Protein AF-A0A9P6ZSW6-F1 (afdb_monomer_lite)

Secondary structure (DSSP, 8-state):
-HHHHHHHHHHHSS--HHHHHHHHHH-GGGTT-HHHHHHHHTHHHHHHHHHHSHHHHHHHHHHHHHHHHHHHHHHHHHHTSGGG-----TTT--HHHHHT--HHHHHHHHHHH-HHHHHHHHHHHHHHHHHHTT-TTHHHHHHHHHHHHHHHHHHHHHHHHHHHHHHHHHHHHHHHHHHHHHHHHT--

Organism: NCBI:txid48579

pLDDT: mean 73.86, std 14.97, range [43.06, 94.12]

Structure (mmCIF, N/CA/C/O backbone):
data_AF-A0A9P6ZSW6-F1
#
_entry.id   AF-A0A9P6ZSW6-F1
#
loop_
_atom_site.group_PDB
_atom_site.id
_atom_site.type_symbol
_atom_site.label_atom_id
_atom_site.label_alt_id
_atom_site.label_comp_id
_atom_site.label_asym_id
_atom_site.label_entity_id
_atom_site.label_seq_id
_atom_site.pdbx_PDB_ins_code
_atom_site.Cartn_x
_atom_site.Cartn_y
_atom_site.Cartn_z
_atom_site.occupancy
_atom_site.B_iso_or_equiv
_atom_site.auth_seq_id
_atom_site.auth_comp_id
_atom_site.auth_asym_id
_atom_site.auth_atom_id
_atom_site.pdbx_PDB_model_num
ATOM 1 N N . MET A 1 1 ? 2.608 -17.897 -33.624 1.00 48.06 1 MET A N 1
ATOM 2 C CA . MET A 1 1 ? 3.795 -17.328 -34.305 1.00 48.06 1 MET A CA 1
ATOM 3 C C . MET A 1 1 ? 3.654 -15.828 -34.574 1.00 48.06 1 MET A C 1
ATOM 5 O O . MET A 1 1 ? 4.662 -15.197 -34.860 1.00 48.06 1 MET A O 1
ATOM 9 N N . ASP A 1 2 ? 2.461 -15.238 -34.448 1.00 55.31 2 ASP A N 1
ATOM 10 C CA . ASP A 1 2 ? 2.225 -13.835 -34.830 1.00 55.31 2 ASP A CA 1
ATOM 11 C C . ASP A 1 2 ? 2.687 -12.794 -33.793 1.00 55.31 2 ASP A C 1
ATOM 13 O O . ASP A 1 2 ? 3.016 -11.669 -34.151 1.00 55.31 2 ASP A O 1
ATOM 17 N N . THR A 1 3 ? 2.838 -13.171 -32.521 1.00 54.50 3 THR A N 1
ATOM 18 C CA . THR A 1 3 ? 3.282 -12.263 -31.443 1.00 54.50 3 THR A CA 1
ATOM 19 C C . THR A 1 3 ? 4.741 -11.813 -31.578 1.00 54.50 3 THR A C 1
ATOM 21 O O . THR A 1 3 ? 5.052 -10.646 -31.351 1.00 54.50 3 THR A O 1
ATOM 24 N N . TYR A 1 4 ? 5.636 -12.701 -32.025 1.00 58.25 4 TYR A N 1
ATOM 25 C CA . TYR A 1 4 ? 7.045 -12.365 -32.264 1.00 58.25 4 TYR A CA 1
ATOM 26 C C . TYR A 1 4 ? 7.236 -11.440 -33.472 1.00 58.25 4 TYR A C 1
ATOM 28 O O . TYR A 1 4 ? 8.155 -10.624 -33.466 1.00 58.25 4 TYR A O 1
ATOM 36 N N . ARG A 1 5 ? 6.356 -11.519 -34.484 1.00 59.31 5 ARG A N 1
ATOM 37 C CA . ARG A 1 5 ? 6.365 -10.589 -35.625 1.00 59.31 5 ARG A CA 1
ATOM 38 C C . ARG A 1 5 ? 5.998 -9.173 -35.196 1.00 59.31 5 ARG A C 1
ATOM 40 O O . ARG A 1 5 ? 6.668 -8.243 -35.615 1.00 59.31 5 ARG A O 1
ATOM 47 N N . HIS A 1 6 ? 5.022 -9.017 -34.302 1.00 61.62 6 HIS A N 1
ATOM 48 C CA . HIS A 1 6 ? 4.659 -7.705 -33.762 1.00 61.62 6 HIS A CA 1
ATOM 49 C C . HIS A 1 6 ? 5.758 -7.086 -32.891 1.00 61.62 6 HIS A C 1
ATOM 51 O O . HIS A 1 6 ? 5.965 -5.879 -32.953 1.00 61.62 6 HIS A O 1
ATOM 57 N N . LEU A 1 7 ? 6.499 -7.892 -32.122 1.00 61.59 7 LEU A N 1
ATOM 58 C CA . LEU A 1 7 ? 7.661 -7.395 -31.378 1.00 61.59 7 LEU A CA 1
ATOM 59 C C . LEU A 1 7 ? 8.812 -6.986 -32.302 1.00 61.59 7 LEU A C 1
ATOM 61 O O . LEU A 1 7 ? 9.441 -5.966 -32.046 1.00 61.59 7 LEU A O 1
ATOM 65 N N . LEU A 1 8 ? 9.062 -7.739 -33.378 1.00 59.88 8 LEU A N 1
ATOM 66 C CA . LEU A 1 8 ? 10.061 -7.395 -34.397 1.00 59.88 8 LEU A CA 1
ATOM 67 C C . LEU A 1 8 ? 9.677 -6.135 -35.189 1.00 59.88 8 LEU A C 1
ATOM 69 O O . LEU A 1 8 ? 10.523 -5.262 -35.341 1.00 59.88 8 LEU A O 1
ATOM 73 N N . ASP A 1 9 ? 8.417 -5.983 -35.607 1.00 63.19 9 ASP A N 1
ATOM 74 C CA . ASP A 1 9 ? 7.924 -4.754 -36.255 1.00 63.19 9 ASP A CA 1
ATOM 75 C C . ASP A 1 9 ? 7.998 -3.543 -35.312 1.00 63.19 9 ASP A C 1
ATOM 77 O O . ASP A 1 9 ? 8.369 -2.447 -35.730 1.00 63.19 9 ASP A O 1
ATOM 81 N N . MET A 1 10 ? 7.708 -3.736 -34.020 1.00 62.59 10 MET A N 1
ATOM 82 C CA . MET A 1 10 ? 7.807 -2.680 -33.007 1.00 62.59 10 MET A CA 1
ATOM 83 C C . MET A 1 10 ? 9.264 -2.292 -32.708 1.00 62.59 10 MET A C 1
ATOM 85 O O . MET A 1 10 ? 9.539 -1.130 -32.429 1.00 62.59 10 MET A O 1
ATOM 89 N N . PHE A 1 11 ? 10.206 -3.235 -32.789 1.00 61.75 11 PHE A N 1
ATOM 90 C CA . PHE A 1 11 ? 11.639 -2.969 -32.610 1.00 61.75 11 PHE A CA 1
ATOM 91 C C . PHE A 1 11 ? 12.311 -2.419 -33.882 1.00 61.75 11 PHE A C 1
ATOM 93 O O . PHE A 1 11 ? 13.360 -1.787 -33.793 1.00 61.75 11 PHE A O 1
ATOM 100 N N . CYS A 1 12 ? 11.722 -2.653 -35.061 1.00 62.09 12 CYS A N 1
ATOM 101 C CA . CYS A 1 12 ? 12.185 -2.111 -36.343 1.00 62.09 12 CYS A CA 1
ATOM 102 C C . CYS A 1 12 ? 11.701 -0.679 -36.626 1.00 62.09 12 CYS A C 1
ATOM 104 O O . CYS A 1 12 ? 12.243 -0.036 -37.524 1.00 62.09 12 CYS A O 1
ATOM 106 N N . GLY A 1 13 ? 10.707 -0.171 -35.892 1.00 61.53 13 GLY A N 1
ATOM 107 C CA . GLY A 1 13 ? 10.347 1.249 -35.915 1.00 61.53 13 GLY A CA 1
ATOM 108 C C . GLY A 1 13 ? 11.299 2.104 -35.069 1.00 61.53 13 GLY A C 1
ATOM 109 O O . GLY A 1 13 ? 11.945 1.592 -34.159 1.00 61.53 13 GLY A O 1
ATOM 110 N N . ASP A 1 14 ? 11.333 3.421 -35.313 1.00 71.75 14 ASP A N 1
ATOM 111 C CA . ASP A 1 14 ? 12.043 4.442 -34.505 1.00 71.75 14 ASP A CA 1
ATOM 112 C C . ASP A 1 14 ? 11.434 4.618 -33.0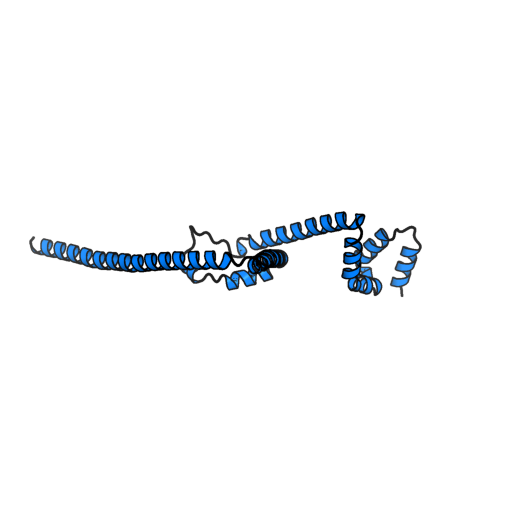89 1.00 71.75 14 ASP A C 1
ATOM 114 O O . ASP A 1 14 ? 11.217 5.725 -32.590 1.00 71.75 14 ASP A O 1
ATOM 118 N N . ILE A 1 15 ? 11.081 3.521 -32.426 1.00 78.62 15 ILE A N 1
ATOM 119 C CA . ILE A 1 15 ? 10.414 3.514 -31.132 1.00 78.62 15 ILE A CA 1
ATOM 120 C C . ILE A 1 15 ? 11.482 3.562 -30.042 1.00 78.62 15 ILE A C 1
ATOM 122 O O . ILE A 1 15 ? 12.385 2.730 -29.969 1.00 78.62 15 ILE A O 1
ATOM 126 N N . SER A 1 16 ? 11.378 4.555 -29.161 1.00 83.75 16 SER A N 1
ATOM 127 C CA . SER A 1 16 ? 12.259 4.643 -28.001 1.00 83.75 16 SER A CA 1
ATOM 128 C C . SER A 1 16 ? 11.995 3.493 -27.025 1.00 83.75 16 SER A C 1
ATOM 130 O O . SER A 1 16 ? 10.871 3.009 -26.885 1.00 83.75 16 SER A O 1
ATOM 132 N N . LEU A 1 17 ? 13.023 3.094 -26.271 1.00 80.75 17 LEU A N 1
ATOM 133 C CA . LEU A 1 17 ? 12.909 2.040 -25.256 1.00 80.75 17 LEU A CA 1
ATOM 134 C C . LEU A 1 17 ? 11.771 2.304 -24.251 1.00 80.75 17 LEU A C 1
ATOM 136 O O . LEU A 1 17 ? 11.086 1.375 -23.835 1.00 80.75 17 LEU A O 1
ATOM 140 N N . SER A 1 18 ? 11.531 3.568 -23.885 1.00 82.81 18 SER A N 1
ATOM 141 C CA . SER A 1 18 ? 10.425 3.939 -22.996 1.00 82.81 18 SER A CA 1
ATOM 142 C C . SER A 1 18 ? 9.062 3.668 -23.629 1.00 82.81 18 SER A C 1
ATOM 144 O O . SER A 1 18 ? 8.172 3.145 -22.966 1.00 82.81 18 SER A O 1
ATOM 146 N N . GLN A 1 19 ? 8.902 3.984 -24.914 1.00 82.94 19 GLN A N 1
ATOM 147 C CA . GLN A 1 19 ? 7.657 3.768 -25.643 1.00 82.94 19 GLN A CA 1
ATOM 148 C C . GLN A 1 19 ? 7.394 2.270 -25.849 1.00 82.94 19 GLN A C 1
ATOM 150 O O . GLN A 1 19 ? 6.258 1.817 -25.703 1.00 82.94 19 GLN A O 1
ATOM 155 N N . PHE A 1 20 ? 8.449 1.494 -26.107 1.00 83.44 20 PHE A N 1
ATOM 156 C CA . PHE A 1 20 ? 8.393 0.034 -26.150 1.00 83.44 20 PHE A CA 1
ATOM 157 C C . PHE A 1 20 ? 7.922 -0.549 -24.808 1.00 83.44 20 PHE A C 1
ATOM 159 O O . PHE A 1 20 ? 6.966 -1.322 -24.780 1.00 83.44 20 PHE A O 1
ATOM 166 N N . LEU A 1 21 ? 8.538 -0.134 -23.693 1.00 83.25 21 LEU A N 1
ATOM 167 C CA . LEU A 1 21 ? 8.183 -0.609 -22.349 1.00 83.25 21 LEU A CA 1
ATOM 168 C C . LEU A 1 21 ? 6.745 -0.249 -21.959 1.00 83.25 21 LEU A C 1
ATOM 170 O O . LEU A 1 21 ? 6.037 -1.079 -21.399 1.00 83.25 21 LEU A O 1
ATOM 174 N N . VAL A 1 22 ? 6.283 0.960 -22.280 1.00 85.38 22 VAL A N 1
ATOM 175 C CA . VAL A 1 22 ? 4.888 1.351 -22.023 1.00 85.38 22 VAL A CA 1
ATOM 176 C C . VAL A 1 22 ? 3.931 0.505 -22.861 1.00 85.38 22 VAL A C 1
ATOM 178 O O . VAL A 1 22 ? 2.938 0.005 -22.338 1.00 85.38 22 VAL A O 1
ATOM 181 N N . THR A 1 23 ? 4.237 0.295 -24.141 1.00 84.88 23 THR A N 1
ATOM 182 C CA . THR A 1 23 ? 3.359 -0.453 -25.051 1.00 84.88 23 THR A CA 1
ATOM 183 C C . THR A 1 23 ? 3.249 -1.919 -24.642 1.00 84.88 23 THR A C 1
ATOM 185 O O . THR A 1 23 ? 2.140 -2.444 -24.573 1.00 84.88 23 THR A O 1
ATOM 188 N N . ILE A 1 24 ? 4.368 -2.565 -24.304 1.00 85.06 24 ILE A N 1
ATOM 189 C CA . ILE A 1 24 ? 4.371 -3.982 -23.921 1.00 85.06 24 ILE A CA 1
ATOM 190 C C . ILE A 1 24 ? 3.672 -4.230 -22.576 1.00 85.06 24 ILE A C 1
ATOM 192 O O . ILE A 1 24 ? 3.062 -5.277 -22.400 1.00 85.06 24 ILE A O 1
ATOM 196 N N . LEU A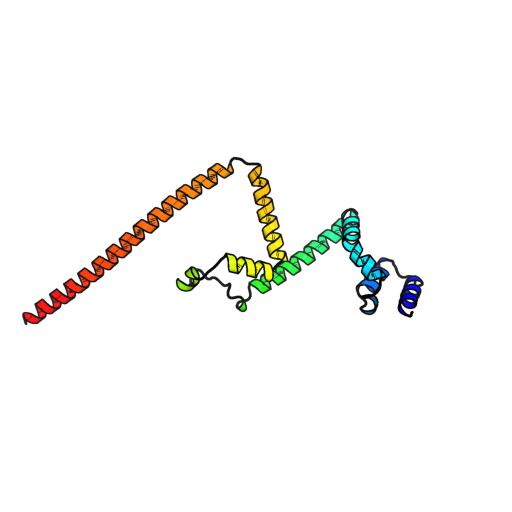 1 25 ? 3.726 -3.266 -21.648 1.00 83.12 25 LEU A N 1
ATOM 197 C CA . LEU A 1 25 ? 3.088 -3.369 -20.330 1.00 83.12 25 LEU A CA 1
ATOM 198 C C . LEU A 1 25 ? 1.612 -2.948 -20.321 1.00 83.12 25 LEU A C 1
ATOM 200 O O . LEU A 1 25 ? 0.886 -3.313 -19.401 1.00 83.12 25 LEU A O 1
ATOM 204 N N . THR A 1 26 ? 1.167 -2.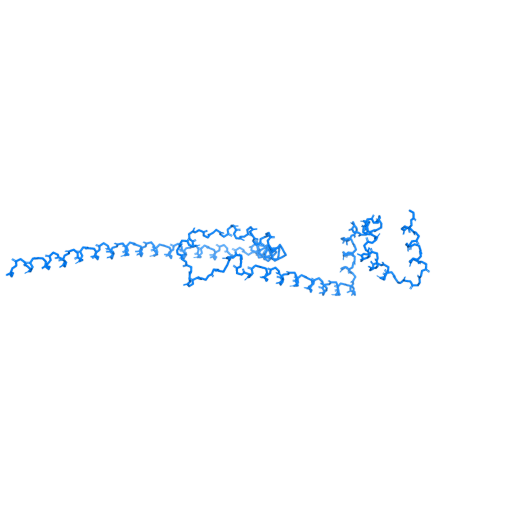168 -21.309 1.00 85.31 26 THR A N 1
ATOM 205 C CA . THR A 1 26 ? -0.205 -1.624 -21.347 1.00 85.31 26 THR A CA 1
ATOM 206 C C . THR A 1 26 ? -1.108 -2.377 -22.322 1.00 85.31 26 THR A C 1
ATOM 208 O O . THR A 1 26 ? -2.323 -2.419 -22.130 1.00 85.31 26 THR A O 1
ATOM 211 N N . ALA A 1 27 ? -0.555 -2.952 -23.393 1.00 85.56 27 ALA A N 1
ATOM 212 C CA . ALA A 1 27 ? -1.359 -3.603 -24.417 1.00 85.56 27 ALA A CA 1
ATOM 213 C C . ALA A 1 27 ? -1.769 -5.032 -23.989 1.00 85.56 27 ALA A C 1
ATOM 215 O O . ALA A 1 27 ? -0.899 -5.884 -23.795 1.00 85.56 27 ALA A O 1
ATOM 216 N N . PRO A 1 28 ? -3.082 -5.348 -23.929 1.00 81.81 28 PRO A N 1
ATOM 217 C CA . PRO A 1 28 ? -3.575 -6.638 -23.428 1.00 81.81 28 PRO A CA 1
ATOM 218 C C . PRO A 1 28 ? -3.068 -7.864 -24.197 1.00 81.81 28 PRO A C 1
ATOM 220 O O . PRO A 1 28 ? -3.023 -8.965 -23.656 1.00 81.81 28 PRO A O 1
ATOM 223 N N . CYS A 1 29 ? -2.676 -7.686 -25.462 1.00 79.38 29 CYS A N 1
ATOM 224 C CA . CYS A 1 29 ? -2.158 -8.753 -26.317 1.00 79.38 29 CYS A CA 1
ATOM 225 C C . CYS A 1 29 ? -0.791 -9.303 -25.875 1.00 79.38 29 CYS A C 1
ATOM 227 O O . CYS A 1 29 ? -0.381 -10.349 -26.379 1.00 79.38 29 CYS A O 1
ATOM 229 N N . PHE A 1 30 ? -0.098 -8.634 -24.948 1.00 77.81 30 PHE A N 1
ATOM 230 C CA . PHE A 1 30 ? 1.199 -9.072 -24.435 1.00 77.81 30 PHE A CA 1
ATOM 231 C C . PHE A 1 30 ? 1.157 -9.592 -22.992 1.00 77.81 30 PHE A C 1
ATOM 233 O O . PHE A 1 30 ? 2.199 -10.004 -22.493 1.00 77.81 30 PHE A O 1
ATOM 240 N N . ASN A 1 31 ? -0.010 -9.649 -22.338 1.00 79.19 31 ASN A N 1
ATOM 241 C CA . ASN A 1 31 ? -0.113 -10.071 -20.933 1.00 79.19 31 ASN A CA 1
ATOM 242 C C . ASN A 1 31 ? 0.469 -11.473 -20.674 1.00 79.19 31 ASN A C 1
ATOM 244 O O . ASN A 1 31 ? 1.199 -11.660 -19.705 1.00 79.19 31 ASN A O 1
ATOM 248 N N . ASP A 1 32 ? 0.221 -12.428 -21.576 1.00 81.38 32 ASP A N 1
ATOM 249 C CA . ASP A 1 32 ? 0.746 -13.801 -21.480 1.00 81.38 32 ASP A CA 1
ATOM 250 C C . ASP A 1 32 ? 2.095 -13.981 -22.200 1.00 81.38 32 ASP A C 1
ATOM 252 O O . ASP A 1 32 ? 2.570 -15.101 -22.415 1.00 81.38 32 ASP A O 1
ATOM 256 N N . HIS A 1 33 ? 2.723 -12.888 -22.642 1.00 82.38 33 HIS A N 1
ATOM 257 C CA . HIS A 1 33 ? 3.960 -12.967 -23.402 1.00 82.38 33 HIS A CA 1
ATOM 258 C C . HIS A 1 33 ? 5.153 -13.280 -22.477 1.00 82.38 33 HIS A C 1
ATOM 260 O O . HIS A 1 33 ? 5.323 -12.606 -21.457 1.00 82.38 33 HIS A O 1
ATOM 266 N N . PRO A 1 34 ? 6.064 -14.204 -22.851 1.00 82.19 34 PRO A N 1
ATOM 267 C CA . PRO A 1 34 ? 7.233 -14.549 -22.035 1.00 82.19 34 PRO A CA 1
ATOM 268 C C . PRO A 1 34 ? 8.095 -13.345 -21.634 1.00 82.19 34 PRO A C 1
ATOM 270 O O . PRO A 1 34 ? 8.627 -13.304 -20.533 1.00 82.19 34 PRO A O 1
ATOM 273 N N . ALA A 1 35 ? 8.189 -12.336 -22.505 1.00 79.94 35 ALA A N 1
ATOM 274 C CA . ALA A 1 35 ? 8.919 -11.099 -22.215 1.00 79.94 35 ALA A CA 1
ATOM 275 C C . ALA A 1 35 ? 8.262 -10.248 -21.112 1.00 79.94 35 ALA A C 1
ATOM 277 O O . ALA A 1 35 ? 8.971 -9.612 -20.340 1.00 79.94 35 ALA A O 1
ATOM 278 N N . VAL A 1 36 ? 6.927 -10.239 -21.018 1.00 85.06 36 VAL A N 1
ATOM 279 C CA . VAL A 1 36 ? 6.212 -9.551 -19.932 1.00 85.06 36 VAL A CA 1
ATOM 280 C C . VAL A 1 36 ? 6.381 -10.330 -18.633 1.00 85.06 36 VAL A C 1
ATOM 282 O O . VAL A 1 36 ? 6.689 -9.729 -17.610 1.00 85.06 36 VAL A O 1
ATOM 285 N N . ALA A 1 37 ? 6.297 -11.662 -18.679 1.00 84.50 37 ALA A N 1
ATOM 286 C CA . ALA A 1 37 ? 6.569 -12.507 -17.518 1.00 84.50 37 ALA A CA 1
ATOM 287 C C . ALA A 1 37 ? 8.005 -12.326 -16.985 1.00 84.50 37 ALA A C 1
ATOM 289 O O . ALA A 1 37 ? 8.199 -12.159 -15.780 1.00 84.50 37 ALA A O 1
ATOM 290 N N . GLU A 1 38 ? 9.011 -12.283 -17.868 1.00 86.56 38 GLU A N 1
ATOM 291 C CA . GLU A 1 38 ? 10.398 -11.994 -17.488 1.00 86.56 38 GLU A CA 1
ATOM 292 C C . GLU A 1 38 ? 10.521 -10.592 -16.874 1.00 86.56 38 GLU A C 1
ATOM 294 O O . GLU A 1 38 ? 11.099 -10.432 -15.798 1.00 86.56 38 GLU A O 1
ATOM 299 N N . LEU A 1 39 ? 9.928 -9.578 -17.510 1.00 85.56 39 LEU A N 1
ATOM 300 C CA . LEU A 1 39 ? 9.980 -8.201 -17.026 1.00 85.56 39 LEU A CA 1
ATOM 301 C C . LEU A 1 39 ? 9.333 -8.052 -15.640 1.00 85.56 39 LEU A C 1
ATOM 303 O O . LEU A 1 39 ? 9.921 -7.423 -14.761 1.00 85.56 39 LEU A O 1
ATOM 307 N N . ILE A 1 40 ? 8.173 -8.677 -15.423 1.00 86.94 40 ILE A N 1
ATOM 308 C CA . ILE A 1 40 ? 7.472 -8.696 -14.132 1.00 86.94 40 ILE A CA 1
ATOM 309 C C . ILE A 1 40 ? 8.304 -9.437 -13.081 1.00 86.94 40 ILE A C 1
ATOM 311 O O . ILE A 1 40 ? 8.472 -8.929 -11.975 1.00 86.94 40 ILE A O 1
ATOM 315 N N . SER A 1 41 ? 8.888 -10.593 -13.416 1.00 88.31 41 SER A N 1
ATOM 316 C CA . SER A 1 41 ? 9.735 -11.343 -12.473 1.00 88.31 41 SER A CA 1
ATOM 317 C C . SER A 1 41 ? 10.988 -10.579 -12.036 1.00 88.31 41 SER A C 1
ATOM 319 O O . SER A 1 41 ? 11.491 -10.797 -10.936 1.00 88.31 41 SER A O 1
ATOM 321 N N . ARG A 1 42 ? 11.475 -9.647 -12.864 1.00 89.19 42 ARG A N 1
ATOM 322 C CA . ARG A 1 42 ? 12.621 -8.775 -12.562 1.00 89.19 42 ARG A CA 1
ATOM 323 C C . ARG A 1 42 ? 12.220 -7.378 -12.082 1.00 89.19 42 ARG A C 1
ATOM 325 O O . ARG A 1 42 ? 13.093 -6.523 -11.930 1.00 89.19 42 ARG A O 1
ATOM 332 N N . ASN A 1 43 ? 10.934 -7.130 -11.833 1.00 88.38 43 ASN A N 1
ATOM 333 C CA . ASN A 1 43 ? 10.416 -5.812 -11.467 1.00 88.38 43 ASN A CA 1
ATOM 334 C C . ASN A 1 43 ? 11.146 -5.213 -10.254 1.00 88.38 43 ASN A C 1
ATOM 336 O O . ASN A 1 43 ? 11.577 -4.062 -10.295 1.00 88.38 43 ASN A O 1
ATOM 340 N N . ASP A 1 44 ? 11.379 -6.012 -9.213 1.00 88.38 44 ASP A N 1
ATOM 341 C CA . ASP A 1 44 ? 12.078 -5.567 -8.004 1.00 88.38 44 ASP A CA 1
ATOM 342 C C . ASP A 1 44 ? 13.498 -5.070 -8.285 1.00 88.38 44 ASP A C 1
ATOM 344 O O . ASP A 1 44 ? 13.935 -4.058 -7.729 1.00 88.38 44 ASP A O 1
ATOM 348 N N . ASP A 1 45 ? 14.225 -5.755 -9.168 1.00 89.62 45 ASP A N 1
ATOM 349 C CA . ASP A 1 45 ? 15.580 -5.367 -9.553 1.00 89.62 45 ASP A CA 1
ATOM 350 C C . ASP A 1 45 ? 15.575 -4.094 -10.400 1.00 89.62 45 ASP A C 1
ATOM 352 O O . ASP A 1 45 ? 16.453 -3.239 -10.245 1.00 89.62 45 ASP A O 1
ATOM 356 N N . ILE A 1 46 ? 14.572 -3.936 -11.266 1.00 87.56 46 ILE A N 1
ATOM 357 C CA . ILE A 1 46 ? 14.378 -2.734 -12.082 1.00 87.56 46 ILE A CA 1
ATOM 358 C C . ILE A 1 46 ? 14.081 -1.542 -11.172 1.00 87.56 46 ILE A C 1
ATOM 360 O O . ILE A 1 46 ? 14.791 -0.537 -11.235 1.00 87.56 46 ILE A O 1
ATOM 364 N N . ILE A 1 47 ? 13.109 -1.667 -10.266 1.00 88.31 47 ILE A N 1
ATOM 365 C CA . ILE A 1 47 ? 12.749 -0.623 -9.300 1.00 88.31 47 ILE A CA 1
ATOM 366 C C . ILE A 1 47 ? 13.944 -0.287 -8.399 1.00 88.31 47 ILE A C 1
ATOM 368 O O . ILE A 1 47 ? 14.251 0.894 -8.211 1.00 88.31 47 ILE A O 1
ATOM 372 N N . ARG A 1 48 ? 14.684 -1.285 -7.891 1.00 89.06 48 ARG A N 1
ATOM 373 C CA . ARG A 1 48 ? 15.920 -1.049 -7.116 1.00 89.06 48 ARG A CA 1
ATOM 374 C C . ARG A 1 48 ? 16.990 -0.331 -7.925 1.00 89.06 48 ARG A C 1
ATOM 376 O O . ARG A 1 48 ? 17.702 0.517 -7.394 1.00 89.06 48 ARG A O 1
ATOM 383 N N . THR A 1 49 ? 17.143 -0.661 -9.199 1.00 88.56 49 THR A N 1
ATOM 384 C CA . THR A 1 49 ? 18.138 -0.005 -10.054 1.00 88.56 49 THR A CA 1
ATOM 385 C C . THR A 1 49 ? 17.744 1.448 -10.317 1.00 88.56 49 THR A C 1
ATOM 387 O O . THR A 1 49 ? 18.579 2.347 -10.185 1.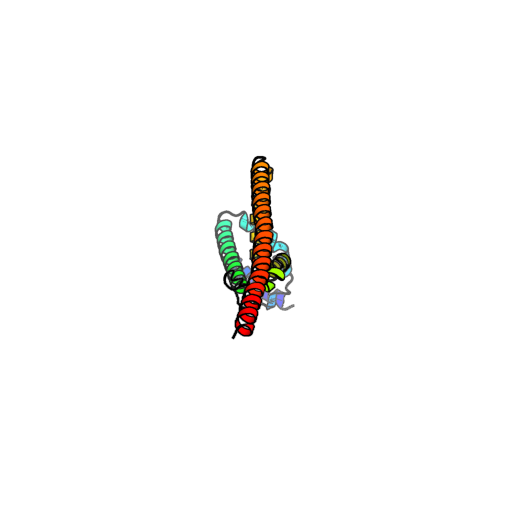00 88.56 49 THR A O 1
ATOM 390 N N . LEU A 1 50 ? 16.461 1.706 -10.589 1.00 86.44 50 LEU A N 1
ATOM 391 C CA . LEU A 1 50 ? 15.918 3.055 -10.758 1.00 86.44 50 LEU A CA 1
ATOM 392 C C . LEU A 1 50 ? 16.031 3.884 -9.471 1.00 86.44 50 LEU A C 1
ATOM 394 O O . LEU A 1 50 ? 16.370 5.066 -9.535 1.00 86.44 50 LEU A O 1
ATOM 398 N N . SER A 1 51 ? 15.832 3.273 -8.301 1.00 87.31 51 SER A N 1
ATOM 399 C CA . SER A 1 51 ? 15.951 3.965 -7.012 1.00 87.31 51 SER A CA 1
ATOM 400 C C . SER A 1 51 ? 17.392 4.348 -6.660 1.00 87.31 51 SER A C 1
ATOM 402 O O . SER A 1 51 ? 17.607 5.322 -5.935 1.00 87.31 51 SER A O 1
ATOM 404 N N . ARG A 1 52 ? 18.394 3.648 -7.209 1.00 89.44 52 ARG A N 1
ATOM 405 C CA . ARG A 1 52 ? 19.821 3.990 -7.058 1.00 89.44 52 ARG A CA 1
ATOM 406 C C . ARG A 1 52 ? 20.278 5.102 -8.002 1.00 89.44 52 ARG A C 1
ATOM 408 O O . ARG A 1 52 ? 21.262 5.779 -7.709 1.00 89.44 52 ARG A O 1
ATOM 415 N N . HIS A 1 53 ? 19.589 5.315 -9.121 1.00 90.38 53 HIS A N 1
ATOM 416 C CA . HIS A 1 53 ? 19.946 6.355 -10.082 1.00 90.38 53 HIS A CA 1
ATOM 417 C C . HIS A 1 53 ? 19.416 7.728 -9.643 1.00 90.38 53 HIS A C 1
ATOM 419 O O . HIS A 1 53 ? 18.211 7.950 -9.606 1.00 90.38 53 HIS A O 1
ATOM 425 N N . VAL A 1 54 ? 20.307 8.690 -9.372 1.00 83.00 54 VAL A N 1
ATOM 426 C CA . VAL A 1 54 ? 19.967 9.995 -8.759 1.00 83.00 54 VAL A CA 1
ATOM 427 C C . VAL A 1 54 ? 18.850 10.749 -9.491 1.00 83.00 54 VAL A C 1
ATOM 429 O O . VAL A 1 54 ? 17.941 11.256 -8.840 1.00 83.00 54 VAL A O 1
ATOM 432 N N . LYS A 1 55 ? 18.867 10.798 -10.831 1.00 83.62 55 LYS A N 1
ATOM 433 C CA . LYS A 1 55 ? 17.832 11.518 -11.601 1.00 83.62 55 LYS A CA 1
ATOM 434 C C . LYS A 1 55 ? 16.488 10.785 -11.623 1.00 83.62 55 LYS A C 1
ATOM 436 O O . LYS A 1 55 ? 15.448 11.427 -11.660 1.00 83.62 55 LYS A O 1
ATOM 441 N N . SER A 1 56 ? 16.513 9.451 -11.602 1.00 86.19 56 SER A N 1
ATOM 442 C CA . SER A 1 56 ? 15.292 8.635 -11.608 1.00 86.19 56 SER A CA 1
ATOM 443 C C . SER A 1 56 ? 14.682 8.520 -10.217 1.00 86.19 56 SER A C 1
ATOM 445 O O . SER A 1 56 ? 13.468 8.423 -10.096 1.00 86.19 56 SER A O 1
ATOM 447 N N . ARG A 1 57 ? 15.509 8.545 -9.169 1.00 89.00 57 ARG A N 1
ATOM 448 C CA . ARG A 1 57 ? 15.084 8.385 -7.781 1.00 89.00 57 ARG A CA 1
ATOM 449 C C . ARG A 1 57 ? 14.076 9.450 -7.371 1.00 89.00 57 ARG A C 1
ATOM 451 O O . ARG A 1 57 ? 13.087 9.107 -6.740 1.00 89.00 57 ARG A O 1
ATOM 458 N N . THR A 1 58 ? 14.304 10.714 -7.726 1.00 89.88 58 THR A N 1
ATOM 459 C CA . THR A 1 58 ? 13.382 11.805 -7.371 1.00 89.88 58 THR A CA 1
ATOM 460 C C . THR A 1 58 ? 12.007 11.592 -7.997 1.00 89.88 58 THR A C 1
ATOM 462 O O . THR A 1 58 ? 11.016 11.583 -7.276 1.00 89.88 58 THR A O 1
ATOM 465 N N . ALA A 1 59 ? 11.959 11.333 -9.307 1.00 88.88 59 ALA A N 1
ATOM 466 C CA . ALA A 1 59 ? 10.708 11.063 -10.013 1.00 88.88 59 ALA A CA 1
ATOM 467 C C . ALA A 1 59 ? 10.009 9.796 -9.487 1.00 88.88 59 ALA A C 1
ATOM 469 O O . ALA A 1 59 ? 8.795 9.783 -9.314 1.00 88.88 59 ALA A O 1
ATOM 470 N N . LEU A 1 60 ? 10.779 8.748 -9.174 1.00 90.94 60 LEU A N 1
ATOM 471 C CA . LEU A 1 60 ? 10.257 7.498 -8.621 1.00 90.94 60 LEU A CA 1
ATOM 472 C C . LEU A 1 60 ? 9.664 7.692 -7.219 1.00 90.94 60 LEU A C 1
ATOM 474 O O . LEU A 1 60 ? 8.602 7.155 -6.929 1.00 90.94 60 LEU A O 1
ATOM 478 N N . LEU A 1 61 ? 10.327 8.464 -6.354 1.00 90.38 61 LEU A N 1
ATOM 479 C CA . LEU A 1 61 ? 9.822 8.779 -5.016 1.00 90.38 61 LEU A CA 1
ATOM 480 C C . LEU A 1 61 ? 8.575 9.660 -5.072 1.00 90.38 61 LEU A C 1
ATOM 482 O O . LEU A 1 61 ? 7.650 9.451 -4.291 1.00 90.38 61 LEU A O 1
ATOM 486 N N . GLU A 1 62 ? 8.541 10.634 -5.980 1.00 92.00 62 GLU A N 1
ATOM 487 C CA . GLU A 1 62 ? 7.369 11.483 -6.184 1.00 92.00 62 GLU A CA 1
ATOM 488 C C . GLU A 1 62 ? 6.171 10.660 -6.665 1.00 92.00 62 GLU A C 1
ATOM 490 O O . GLU A 1 62 ? 5.102 10.739 -6.062 1.00 92.00 62 GLU A O 1
ATOM 495 N N . TRP A 1 63 ? 6.372 9.794 -7.661 1.00 92.50 63 TRP A N 1
ATOM 496 C CA . TRP A 1 63 ? 5.352 8.855 -8.129 1.00 92.50 63 TRP A CA 1
ATOM 497 C C . TRP A 1 63 ? 4.889 7.883 -7.033 1.00 92.50 63 TRP A C 1
ATOM 499 O O . TRP A 1 63 ? 3.689 7.664 -6.861 1.00 92.50 63 TRP A O 1
ATOM 509 N N . ALA A 1 64 ? 5.815 7.314 -6.257 1.00 92.25 64 ALA A N 1
ATOM 510 C CA . ALA A 1 64 ? 5.462 6.407 -5.168 1.00 92.25 64 ALA A CA 1
ATOM 511 C C . ALA A 1 64 ? 4.626 7.134 -4.107 1.00 92.25 64 ALA A C 1
ATOM 513 O O . ALA A 1 64 ? 3.616 6.613 -3.643 1.00 92.25 64 ALA A O 1
ATOM 514 N N . ARG A 1 65 ? 5.000 8.374 -3.769 1.00 92.00 65 ARG A N 1
ATOM 515 C CA . ARG A 1 65 ? 4.266 9.200 -2.808 1.00 92.00 65 ARG A CA 1
ATOM 516 C C . ARG A 1 65 ? 2.858 9.529 -3.294 1.00 92.00 65 ARG A C 1
ATOM 518 O O . ARG A 1 65 ? 1.926 9.446 -2.501 1.00 92.00 65 ARG A O 1
ATOM 525 N N . THR A 1 66 ? 2.685 9.916 -4.557 1.00 94.12 66 THR A N 1
ATOM 526 C CA . THR A 1 66 ? 1.351 10.223 -5.097 1.00 94.12 66 THR A CA 1
ATOM 527 C C . THR A 1 66 ? 0.469 8.981 -5.150 1.00 94.12 66 THR A C 1
ATOM 529 O O . THR A 1 66 ? -0.698 9.064 -4.773 1.00 94.12 66 THR A O 1
ATOM 532 N N . THR A 1 67 ? 1.035 7.835 -5.531 1.00 92.88 67 THR A N 1
ATOM 533 C CA . THR A 1 67 ? 0.324 6.550 -5.594 1.00 92.88 67 THR A CA 1
ATOM 534 C C . THR A 1 67 ? -0.115 6.090 -4.204 1.00 92.88 67 THR A C 1
ATOM 536 O O . THR A 1 67 ? -1.308 5.913 -3.978 1.00 92.88 67 THR A O 1
ATOM 539 N N . ILE A 1 68 ? 0.813 6.019 -3.240 1.00 92.88 68 ILE A N 1
ATOM 540 C CA . ILE A 1 68 ? 0.510 5.618 -1.856 1.00 92.88 68 ILE A CA 1
ATOM 541 C C . ILE A 1 68 ? -0.511 6.568 -1.224 1.00 92.88 68 ILE A C 1
ATOM 543 O O . ILE A 1 68 ? -1.455 6.119 -0.587 1.00 92.88 68 ILE A O 1
ATOM 547 N N . ASN A 1 69 ? -0.379 7.884 -1.428 1.00 93.25 69 ASN A N 1
ATOM 548 C CA . ASN A 1 69 ? -1.358 8.840 -0.908 1.00 93.25 69 ASN A CA 1
ATOM 549 C C . ASN A 1 69 ? -2.755 8.624 -1.502 1.00 93.25 69 ASN A C 1
ATOM 551 O O . ASN A 1 69 ? -3.743 8.750 -0.782 1.00 93.25 69 ASN A O 1
ATOM 555 N N . ALA A 1 70 ? -2.848 8.327 -2.800 1.00 93.56 70 ALA A N 1
ATOM 556 C CA . ALA A 1 70 ? -4.123 8.052 -3.452 1.00 93.56 70 ALA A CA 1
ATOM 557 C C . ALA A 1 70 ? -4.754 6.749 -2.938 1.00 93.56 70 ALA A C 1
ATOM 559 O O . ALA A 1 70 ? -5.965 6.710 -2.715 1.00 93.56 70 ALA A O 1
ATOM 560 N N . ASP A 1 71 ? -3.944 5.713 -2.712 1.00 93.06 71 ASP A N 1
ATOM 561 C CA . ASP A 1 71 ? -4.390 4.447 -2.130 1.00 93.06 71 ASP A CA 1
ATOM 562 C C . ASP A 1 71 ? -4.875 4.633 -0.691 1.00 93.06 71 ASP A C 1
ATOM 564 O O . ASP A 1 71 ? -6.026 4.313 -0.398 1.00 93.06 71 ASP A O 1
ATOM 568 N N . CYS A 1 72 ? -4.076 5.269 0.170 1.00 92.81 72 CYS A N 1
ATOM 569 C CA . CYS A 1 72 ? -4.476 5.591 1.540 1.00 92.81 72 CYS A CA 1
ATOM 570 C C . CYS A 1 72 ? -5.745 6.451 1.582 1.00 92.81 72 CYS A C 1
ATOM 572 O O . CYS A 1 72 ? -6.627 6.205 2.397 1.00 92.81 72 CYS A O 1
ATOM 574 N N . ALA A 1 73 ? -5.876 7.456 0.710 1.00 92.31 73 ALA A N 1
ATOM 575 C CA . ALA A 1 73 ? -7.076 8.292 0.665 1.00 92.31 73 ALA A CA 1
ATOM 576 C C . ALA A 1 73 ? -8.325 7.475 0.302 1.00 92.31 73 ALA A C 1
ATOM 578 O O . ALA A 1 73 ? -9.388 7.683 0.888 1.00 92.31 73 ALA A O 1
ATOM 579 N N . ARG A 1 74 ? -8.198 6.532 -0.638 1.00 92.88 74 ARG A N 1
ATOM 580 C CA . ARG A 1 74 ? -9.283 5.624 -1.022 1.00 92.88 74 ARG A CA 1
ATOM 581 C C . ARG A 1 74 ? -9.652 4.680 0.114 1.00 92.88 74 ARG A C 1
ATOM 583 O O . ARG A 1 74 ? -10.836 4.481 0.3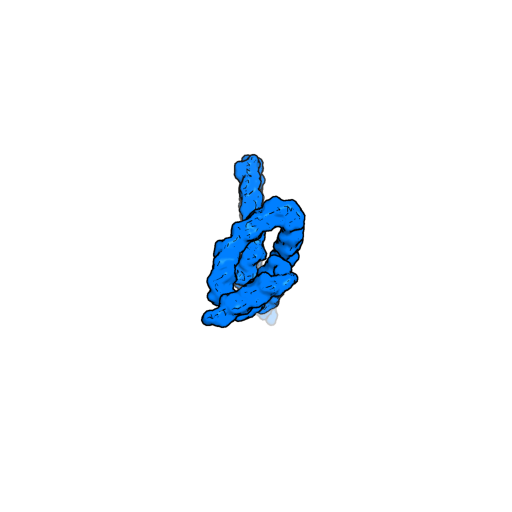63 1.00 92.88 74 ARG A O 1
ATOM 590 N N . GLU A 1 75 ? -8.659 4.123 0.795 1.00 93.12 75 GLU A N 1
ATOM 591 C CA . GLU A 1 75 ? -8.865 3.257 1.953 1.00 93.12 75 GLU A CA 1
ATOM 592 C C . GLU A 1 75 ? -9.549 4.019 3.089 1.00 93.12 75 GLU A C 1
ATOM 594 O O . GLU A 1 75 ? -10.604 3.597 3.541 1.00 93.12 75 GLU A O 1
ATOM 599 N N . VAL A 1 76 ? -9.063 5.206 3.465 1.00 89.94 76 VAL A N 1
ATOM 600 C CA . VAL A 1 76 ? -9.709 6.062 4.478 1.00 89.94 76 VAL A CA 1
ATOM 601 C C . VAL A 1 76 ? -11.151 6.393 4.096 1.00 89.94 76 VAL A C 1
ATOM 603 O O . VAL A 1 76 ? -12.041 6.313 4.939 1.00 89.94 76 VAL A O 1
ATOM 606 N N . GLN A 1 77 ? -11.414 6.731 2.830 1.00 88.94 77 GLN A N 1
ATOM 607 C CA . GLN A 1 77 ? -12.782 6.946 2.354 1.00 88.94 77 GLN A CA 1
ATOM 608 C C . GLN A 1 77 ? -13.635 5.688 2.469 1.00 88.94 77 GLN A C 1
ATOM 610 O O . GLN A 1 77 ? -14.810 5.800 2.803 1.00 88.94 77 GLN A O 1
ATOM 615 N N . LYS A 1 78 ? -13.066 4.511 2.180 1.00 87.69 78 LYS A N 1
ATOM 616 C CA . LYS A 1 78 ? -13.745 3.226 2.334 1.00 87.69 78 LYS A CA 1
ATOM 617 C C . LYS A 1 78 ? -14.108 3.015 3.796 1.00 87.69 78 LYS A C 1
ATOM 619 O O . LYS A 1 78 ? -15.288 2.821 4.045 1.00 87.69 78 LYS A O 1
ATOM 624 N N . LEU A 1 79 ? -13.154 3.155 4.722 1.00 85.44 79 LEU A N 1
ATOM 625 C CA . LEU A 1 79 ? -13.356 2.971 6.164 1.00 85.44 79 LEU A CA 1
ATOM 626 C C . LEU A 1 79 ? -14.355 3.973 6.760 1.00 85.44 79 LEU A C 1
ATOM 628 O O . LEU A 1 79 ? -15.151 3.607 7.616 1.00 85.44 79 LEU A O 1
ATOM 632 N N . ALA A 1 80 ? -14.353 5.221 6.285 1.00 84.00 80 ALA A N 1
ATOM 633 C CA . ALA A 1 80 ? -15.223 6.285 6.789 1.00 84.00 80 ALA A CA 1
ATOM 634 C C . ALA A 1 80 ? -16.695 6.170 6.346 1.00 84.00 80 ALA A C 1
ATOM 636 O O . ALA A 1 80 ? -17.533 6.965 6.793 1.00 84.00 80 ALA A O 1
ATOM 637 N N . LYS A 1 81 ? -17.034 5.223 5.459 1.00 82.44 81 LYS A N 1
ATOM 638 C CA . LYS A 1 81 ? -18.423 5.001 5.042 1.00 82.44 81 LYS A CA 1
ATOM 639 C C . LYS A 1 81 ? -19.277 4.559 6.224 1.00 82.44 81 LYS A C 1
ATOM 641 O O . LYS A 1 81 ? -18.884 3.713 7.018 1.00 82.44 81 LYS A O 1
ATOM 646 N N . VAL A 1 82 ? -20.489 5.111 6.278 1.00 65.94 82 VAL A N 1
ATOM 647 C CA . VAL A 1 82 ? -21.504 4.788 7.294 1.00 65.94 82 VAL A CA 1
ATOM 648 C C . VAL A 1 82 ? -21.824 3.289 7.300 1.00 65.94 82 VAL A C 1
ATOM 650 O O . VAL A 1 82 ? -22.051 2.718 8.361 1.00 65.94 82 VAL A O 1
ATOM 653 N N . ASP A 1 83 ? -21.772 2.653 6.128 1.00 70.12 83 ASP A N 1
ATOM 654 C CA . ASP A 1 83 ? -22.099 1.237 5.937 1.00 70.12 83 ASP A CA 1
ATOM 655 C C . ASP A 1 83 ? -21.169 0.280 6.700 1.00 70.12 83 ASP A C 1
ATOM 657 O O . ASP A 1 83 ? -21.564 -0.850 6.971 1.00 70.12 83 ASP A O 1
ATOM 661 N N . ASN A 1 84 ? -19.971 0.726 7.093 1.00 66.25 84 ASN A N 1
ATOM 662 C CA . ASN A 1 84 ? -19.046 -0.100 7.871 1.00 66.25 84 ASN A CA 1
ATOM 663 C C . ASN A 1 84 ? -19.380 -0.105 9.368 1.00 66.25 84 ASN A C 1
ATOM 665 O O . ASN A 1 84 ? -18.747 -0.817 10.132 1.00 66.25 84 ASN A O 1
ATOM 669 N N . GLY A 1 85 ? -20.324 0.723 9.829 1.00 67.25 85 GLY A N 1
ATOM 670 C CA . GLY A 1 85 ? -20.770 0.725 11.226 1.00 67.25 85 GLY A CA 1
ATOM 671 C C . GLY A 1 85 ? -19.753 1.247 12.252 1.00 67.25 85 GLY A C 1
ATOM 672 O O . GLY A 1 85 ? -20.123 1.450 13.404 1.00 67.25 85 GLY A O 1
ATOM 673 N N . TRP A 1 86 ? -18.513 1.556 11.862 1.00 69.94 86 TRP A N 1
ATOM 674 C CA . TRP A 1 86 ? -17.450 2.027 12.768 1.00 69.94 86 TRP A CA 1
ATOM 675 C C . TRP A 1 86 ? -17.558 3.505 13.172 1.00 69.94 86 TRP A C 1
ATOM 677 O O . TRP A 1 86 ? -16.614 4.093 13.703 1.00 69.94 86 TRP A O 1
ATOM 687 N N . GLN A 1 87 ? -18.702 4.145 12.928 1.00 70.50 87 GLN A N 1
ATOM 688 C CA . GLN A 1 87 ? -18.961 5.494 13.421 1.00 70.50 87 GLN A CA 1
ATOM 689 C C . GLN A 1 87 ? -19.293 5.440 14.913 1.00 70.50 87 GLN A C 1
ATOM 691 O O . GLN A 1 87 ? -20.453 5.487 15.321 1.00 70.50 87 GLN A O 1
ATOM 696 N N . PHE A 1 88 ? -18.257 5.353 15.742 1.00 68.62 88 PHE A N 1
ATOM 697 C CA . PHE A 1 88 ? -18.415 5.447 17.184 1.00 68.62 88 PHE A CA 1
ATOM 698 C C . PHE A 1 88 ? -18.580 6.916 17.594 1.00 68.62 88 PHE A C 1
ATOM 700 O O . PHE A 1 88 ? -17.622 7.689 17.645 1.00 68.62 88 PHE A O 1
ATOM 707 N N . SER A 1 89 ? -19.814 7.328 17.886 1.00 70.38 89 SER A N 1
ATOM 708 C CA . SER A 1 89 ? -20.073 8.610 18.541 1.00 70.38 89 SER A CA 1
ATOM 709 C C . SER A 1 89 ? -20.141 8.386 20.045 1.00 70.38 89 SER A C 1
ATOM 711 O O . SER A 1 89 ? -21.152 7.900 20.539 1.00 70.38 89 SER A O 1
ATOM 713 N N . ALA A 1 90 ? -19.111 8.802 20.784 1.00 71.81 90 ALA A N 1
ATOM 714 C CA . ALA A 1 90 ? -19.087 8.685 22.247 1.00 71.81 90 ALA A CA 1
ATOM 715 C C . ALA A 1 90 ? -20.307 9.338 22.935 1.00 71.81 90 ALA A C 1
ATOM 717 O O . ALA A 1 90 ? -20.700 8.929 24.019 1.00 71.81 90 ALA A O 1
ATOM 718 N N . LEU A 1 91 ? -20.936 10.328 22.289 1.00 74.88 91 LEU A N 1
ATOM 719 C CA . LEU A 1 91 ? -22.129 11.018 22.794 1.00 74.88 91 LEU A CA 1
ATOM 720 C C . LEU A 1 91 ? -23.439 10.242 22.579 1.00 74.88 91 LEU A C 1
ATOM 722 O O . LEU A 1 91 ? -24.426 10.532 23.248 1.00 74.88 91 LEU A O 1
ATOM 726 N N . HIS A 1 92 ? -23.468 9.298 21.635 1.00 74.25 92 HIS A N 1
ATOM 727 C CA . HIS A 1 92 ? -24.672 8.544 21.258 1.00 74.25 92 HIS A CA 1
ATOM 728 C C . HIS A 1 92 ? -24.503 7.026 21.412 1.00 74.25 92 HIS A C 1
ATOM 730 O O . HIS A 1 92 ? -25.449 6.284 21.147 1.00 74.25 92 HIS A O 1
ATOM 736 N N . ALA A 1 93 ? -23.317 6.566 21.816 1.00 75.38 93 ALA A N 1
ATOM 737 C CA . ALA A 1 93 ? -23.036 5.163 22.060 1.00 75.38 93 ALA A CA 1
ATOM 738 C C . ALA A 1 93 ? -23.892 4.663 23.228 1.00 75.38 93 ALA A C 1
ATOM 740 O O . ALA A 1 93 ? -23.866 5.218 24.328 1.00 75.38 93 ALA A O 1
ATOM 741 N N . LYS A 1 94 ? -24.674 3.613 22.983 1.00 77.44 94 LYS A N 1
ATOM 742 C CA . LYS A 1 94 ? -25.396 2.913 24.048 1.00 77.44 94 LYS A CA 1
ATOM 743 C C . LYS A 1 94 ? -24.423 2.031 24.827 1.00 77.44 94 LYS A C 1
ATOM 745 O O . LYS A 1 94 ? -23.475 1.520 24.239 1.00 77.44 94 LYS A O 1
ATOM 750 N N . ALA A 1 95 ? -24.696 1.796 26.111 1.00 78.06 95 ALA A N 1
ATOM 751 C CA . ALA A 1 95 ? -23.880 0.917 26.957 1.00 78.06 95 ALA A CA 1
ATOM 752 C C . ALA A 1 95 ? -23.660 -0.470 26.316 1.00 78.06 95 ALA A C 1
ATOM 754 O O . ALA A 1 95 ? -22.535 -0.945 26.243 1.00 78.06 95 ALA A O 1
ATOM 755 N N . GLU A 1 96 ? -24.707 -1.038 25.712 1.00 76.19 96 GLU A N 1
ATOM 756 C CA . GLU A 1 96 ? -24.661 -2.317 24.985 1.00 76.19 96 GLU A CA 1
ATOM 757 C C . GLU A 1 96 ? -23.679 -2.303 23.796 1.00 76.19 96 GLU A C 1
ATOM 759 O O . GLU A 1 96 ? -23.031 -3.300 23.502 1.00 76.19 96 GLU A O 1
ATOM 764 N N . GLN A 1 97 ? -23.544 -1.167 23.102 1.00 70.25 97 GLN A N 1
ATOM 765 C CA . GLN A 1 97 ? -22.613 -1.036 21.975 1.00 70.25 97 GLN A CA 1
ATOM 766 C C . GLN A 1 97 ? -21.163 -0.924 22.437 1.00 70.25 97 GLN A C 1
ATOM 768 O O . GLN A 1 97 ? -20.270 -1.238 21.663 1.00 70.25 97 GLN A O 1
ATOM 773 N N . ILE A 1 98 ? -20.937 -0.458 23.666 1.00 77.38 98 ILE A N 1
ATOM 774 C CA . ILE A 1 98 ? -19.608 -0.388 24.275 1.00 77.38 98 ILE A CA 1
ATOM 775 C C . ILE A 1 98 ? -19.210 -1.777 24.784 1.00 77.38 98 ILE A C 1
ATOM 777 O O . ILE A 1 98 ? -18.090 -2.207 24.539 1.00 77.38 98 ILE A O 1
ATOM 781 N N . GLU A 1 99 ? -20.133 -2.503 25.422 1.00 78.12 99 GLU A N 1
ATOM 782 C CA . GLU A 1 99 ? -19.892 -3.872 25.904 1.00 78.12 99 GLU A CA 1
ATOM 783 C C . GLU A 1 99 ? -19.619 -4.867 24.768 1.00 78.12 99 GLU A C 1
ATOM 785 O O . GLU A 1 99 ? -18.797 -5.766 24.924 1.00 78.12 99 GLU A O 1
ATOM 790 N N . CYS A 1 100 ? -20.278 -4.703 23.616 1.00 74.75 100 CYS A N 1
ATOM 791 C CA . CYS A 1 100 ? -20.062 -5.547 22.437 1.00 74.75 100 CYS A CA 1
ATOM 792 C C . CYS A 1 100 ? -18.968 -5.028 21.487 1.00 74.75 100 CYS A C 1
ATOM 794 O O . CYS A 1 100 ? -18.795 -5.592 20.408 1.00 74.75 100 CYS A O 1
ATOM 796 N N . PHE A 1 101 ? -18.261 -3.944 21.824 1.00 77.94 101 PHE A N 1
ATOM 797 C CA . PHE A 1 101 ? -17.201 -3.419 20.967 1.00 77.94 101 PHE A CA 1
ATOM 798 C C . PHE A 1 101 ? -15.893 -4.179 21.200 1.00 77.94 101 PHE A C 1
ATOM 800 O O . PHE A 1 101 ? -15.245 -4.029 22.236 1.00 77.94 101 PHE A O 1
ATOM 807 N N . HIS A 1 102 ? -15.478 -4.954 20.202 1.00 79.88 102 HIS A N 1
ATOM 808 C CA . HIS A 1 102 ? -14.202 -5.661 20.205 1.00 79.88 102 HIS A CA 1
ATOM 809 C C . HIS A 1 102 ? -13.206 -4.946 19.292 1.00 79.88 102 HIS A C 1
ATOM 811 O O . HIS A 1 102 ? -13.324 -4.955 18.064 1.00 79.88 102 HIS A O 1
ATOM 817 N N . ILE A 1 103 ? -12.206 -4.307 19.903 1.00 83.69 103 ILE A N 1
ATOM 818 C CA . ILE A 1 103 ? -11.174 -3.563 19.172 1.00 83.69 103 ILE A CA 1
ATOM 819 C C . ILE A 1 103 ? -10.333 -4.492 18.287 1.00 83.69 103 ILE A C 1
ATOM 821 O O . ILE A 1 103 ? -9.861 -4.077 17.230 1.00 83.69 103 ILE A O 1
ATOM 825 N N . GLU A 1 104 ? -10.179 -5.752 18.691 1.00 87.50 104 GLU A N 1
ATOM 826 C CA . GLU A 1 104 ? -9.479 -6.790 17.943 1.00 87.50 104 GLU A CA 1
ATOM 827 C C . GLU A 1 104 ? -10.207 -7.123 16.639 1.00 87.50 104 GLU A C 1
ATOM 829 O O . GLU A 1 104 ? -9.571 -7.208 15.591 1.00 87.50 104 GLU A O 1
ATOM 834 N N . GLU A 1 105 ? -11.535 -7.254 16.682 1.00 84.69 105 GLU A N 1
ATOM 835 C CA . GLU A 1 105 ? -12.349 -7.503 15.488 1.00 84.69 105 GLU A CA 1
ATOM 836 C C . GLU A 1 105 ? -12.243 -6.315 14.530 1.00 84.69 105 GLU A C 1
ATOM 838 O O . GLU A 1 105 ? -11.874 -6.490 13.368 1.00 84.69 105 GLU A O 1
ATOM 843 N N . MET A 1 106 ? -12.401 -5.090 15.041 1.00 84.44 106 MET A N 1
ATOM 844 C CA . MET A 1 106 ? -12.214 -3.874 14.245 1.00 84.44 106 MET A CA 1
ATOM 845 C C . MET A 1 106 ? -10.810 -3.800 13.622 1.00 84.44 106 MET A C 1
ATOM 847 O O . MET A 1 106 ? -10.671 -3.421 12.462 1.00 84.44 106 MET A O 1
ATOM 851 N N . ALA A 1 107 ? -9.758 -4.172 14.356 1.00 87.44 107 ALA A N 1
ATOM 852 C CA . ALA A 1 107 ? -8.395 -4.194 13.829 1.00 87.44 107 ALA A CA 1
ATOM 853 C C . ALA A 1 107 ? -8.247 -5.179 12.659 1.00 87.44 107 ALA A C 1
ATOM 855 O O . ALA A 1 107 ? -7.676 -4.816 11.630 1.00 87.44 107 ALA A O 1
ATOM 856 N N . THR A 1 108 ? -8.805 -6.389 12.782 1.00 89.12 108 THR A N 1
ATOM 857 C CA . THR A 1 108 ? -8.776 -7.380 11.692 1.00 89.12 108 THR A CA 1
ATOM 858 C C . THR A 1 108 ? -9.558 -6.923 10.465 1.00 89.12 108 THR A C 1
ATOM 860 O O . THR A 1 108 ? -9.125 -7.148 9.333 1.00 89.12 108 THR A O 1
ATOM 863 N N . GLU A 1 109 ? -10.682 -6.233 10.662 1.00 87.00 109 GLU A N 1
ATOM 864 C CA . GLU A 1 109 ? -11.458 -5.695 9.550 1.00 87.00 109 GLU A CA 1
ATOM 865 C C . GLU A 1 109 ? -10.750 -4.504 8.886 1.00 87.00 109 GLU A C 1
ATOM 867 O O . GLU A 1 109 ? -10.734 -4.416 7.659 1.00 87.00 109 GLU A O 1
ATOM 872 N N . ILE A 1 110 ? -10.097 -3.621 9.653 1.00 86.44 110 ILE A N 1
ATOM 873 C CA . ILE A 1 110 ? -9.264 -2.537 9.103 1.00 86.44 110 ILE A CA 1
ATOM 874 C C . ILE A 1 110 ? -8.105 -3.111 8.283 1.00 86.44 110 ILE A C 1
ATOM 876 O O . ILE A 1 110 ? -7.836 -2.609 7.194 1.00 86.44 110 ILE A O 1
ATOM 880 N N . GLU A 1 111 ? -7.431 -4.154 8.766 1.00 91.19 111 GLU A N 1
ATOM 881 C CA . GLU A 1 111 ? -6.345 -4.814 8.033 1.00 91.19 111 GLU A CA 1
ATOM 882 C C . GLU A 1 111 ? -6.824 -5.390 6.691 1.00 91.19 111 GLU A C 1
ATOM 884 O O . GLU A 1 111 ? -6.147 -5.239 5.670 1.00 91.19 111 GLU A O 1
ATOM 889 N N . ALA A 1 112 ? -8.014 -5.995 6.667 1.00 89.56 112 ALA A N 1
ATOM 890 C CA . ALA A 1 112 ? -8.610 -6.536 5.447 1.00 89.56 112 ALA A CA 1
ATOM 891 C C . ALA A 1 112 ? -9.072 -5.439 4.469 1.00 89.56 112 ALA A C 1
ATOM 893 O O . ALA A 1 112 ? -8.915 -5.568 3.251 1.00 89.56 112 ALA A O 1
ATOM 894 N N . GLU A 1 113 ? -9.652 -4.358 4.989 1.00 88.81 113 GLU A N 1
ATOM 895 C CA . GLU A 1 113 ? -10.300 -3.312 4.194 1.00 88.81 113 GLU A CA 1
ATOM 896 C C . GLU A 1 113 ? -9.348 -2.187 3.759 1.00 88.81 113 GLU A C 1
ATOM 898 O O . GLU A 1 113 ? -9.604 -1.529 2.741 1.00 88.81 113 GLU A O 1
ATOM 903 N N . ALA A 1 114 ? -8.263 -1.976 4.507 1.00 92.25 114 ALA A N 1
ATOM 904 C CA . ALA A 1 114 ? -7.284 -0.907 4.332 1.00 92.25 114 ALA A CA 1
ATOM 905 C C . ALA A 1 114 ? -5.830 -1.388 4.562 1.00 92.25 114 ALA A C 1
ATOM 907 O O . ALA A 1 114 ? -5.147 -0.918 5.481 1.00 92.25 114 ALA A O 1
ATOM 908 N N . PRO A 1 115 ? -5.326 -2.324 3.736 1.00 92.19 115 PRO A N 1
ATOM 909 C CA . PRO A 1 115 ? -4.016 -2.942 3.933 1.00 92.19 115 PRO A CA 1
ATOM 910 C C . PRO A 1 115 ? -2.841 -1.959 3.821 1.00 92.19 115 PRO A C 1
ATOM 912 O O . PRO A 1 115 ? -1.843 -2.117 4.529 1.00 92.19 115 PRO A O 1
ATOM 915 N N . VAL A 1 116 ? -2.921 -0.935 2.960 1.00 91.81 116 VAL A N 1
ATOM 916 C CA . VAL A 1 116 ? -1.831 0.046 2.807 1.00 91.81 116 VAL A CA 1
ATOM 917 C C . VAL A 1 116 ? -1.741 0.936 4.046 1.00 91.81 116 VAL A C 1
ATOM 919 O O . VAL A 1 116 ? -0.648 1.172 4.571 1.00 91.81 116 VAL A O 1
ATOM 922 N N . LEU A 1 117 ? -2.885 1.399 4.549 1.00 91.06 117 LEU A N 1
ATOM 923 C CA . LEU A 1 117 ? -2.981 2.191 5.769 1.00 91.06 117 LEU A CA 1
ATOM 924 C C . LEU A 1 117 ? -2.547 1.384 6.998 1.00 91.06 117 LEU A C 1
ATOM 926 O O . LEU A 1 117 ? -1.814 1.908 7.839 1.00 91.06 117 LEU A O 1
ATOM 930 N N . TRP A 1 118 ? -2.949 0.115 7.081 1.00 93.00 118 TRP A N 1
ATOM 931 C CA . TRP A 1 118 ? -2.546 -0.790 8.156 1.00 93.00 118 TRP A CA 1
ATOM 932 C C . TRP A 1 118 ? -1.033 -1.020 8.172 1.00 93.00 118 TRP A C 1
ATOM 934 O O . TRP A 1 118 ? -0.390 -0.850 9.208 1.00 93.00 118 TRP A O 1
ATOM 944 N N . GLY A 1 119 ? -0.429 -1.290 7.011 1.00 92.00 119 GLY A N 1
ATOM 945 C CA . GLY A 1 119 ? 1.025 -1.421 6.892 1.00 92.00 119 GLY A CA 1
ATOM 946 C C . GLY A 1 119 ? 1.777 -0.142 7.279 1.00 92.00 119 GLY A C 1
ATOM 947 O O . GLY A 1 119 ? 2.844 -0.204 7.895 1.00 92.00 119 GLY A O 1
ATOM 948 N N . LEU A 1 120 ? 1.218 1.036 6.977 1.00 90.31 120 LEU A N 1
ATOM 949 C CA . LEU A 1 120 ? 1.784 2.312 7.423 1.00 90.31 120 LEU A CA 1
ATOM 950 C C . LEU A 1 120 ? 1.702 2.467 8.948 1.00 90.31 120 LEU A C 1
ATOM 952 O O . LEU A 1 120 ? 2.670 2.920 9.565 1.00 90.31 120 LEU A O 1
ATOM 956 N N . LEU A 1 121 ? 0.573 2.096 9.554 1.00 90.12 121 LEU A N 1
ATOM 957 C CA . LEU A 1 121 ? 0.393 2.120 11.003 1.00 90.12 121 LEU A CA 1
ATOM 958 C C . LEU A 1 121 ? 1.399 1.191 11.695 1.00 90.12 121 LEU A C 1
ATOM 960 O O . LEU A 1 121 ? 2.094 1.634 12.612 1.00 90.12 121 LEU A O 1
ATOM 964 N N . ASP A 1 122 ? 1.544 -0.047 11.218 1.00 89.81 122 ASP A N 1
ATOM 965 C CA . ASP A 1 122 ? 2.528 -0.999 11.740 1.00 89.81 122 ASP A CA 1
ATOM 966 C C . ASP A 1 122 ? 3.960 -0.452 11.631 1.00 89.81 122 ASP A C 1
ATOM 968 O O . ASP A 1 122 ? 4.712 -0.455 12.609 1.00 89.81 122 ASP A O 1
ATOM 972 N N . ALA A 1 123 ? 4.324 0.138 10.487 1.00 89.31 123 ALA A N 1
ATOM 973 C CA . ALA A 1 123 ? 5.634 0.758 10.306 1.00 89.31 123 ALA A CA 1
ATOM 974 C C . ALA A 1 123 ? 5.889 1.906 11.304 1.00 89.31 123 ALA A C 1
ATOM 976 O O . ALA A 1 123 ? 6.990 2.021 11.855 1.00 89.31 123 ALA A O 1
ATOM 977 N N . VAL A 1 124 ? 4.884 2.748 11.571 1.00 89.38 124 VAL A N 1
ATOM 978 C CA . VAL A 1 124 ? 4.981 3.856 12.538 1.00 89.38 124 VAL A CA 1
ATOM 979 C C . VAL A 1 124 ? 5.132 3.332 13.968 1.00 89.38 124 VAL A C 1
ATOM 981 O O . VAL A 1 124 ? 6.012 3.798 14.704 1.00 89.38 124 VAL A O 1
ATOM 984 N N . LEU A 1 125 ? 4.321 2.348 14.360 1.00 87.25 125 LEU A N 1
ATOM 985 C CA . LEU A 1 125 ? 4.359 1.744 15.694 1.00 87.25 125 LEU A CA 1
ATOM 986 C C . LEU A 1 125 ? 5.675 0.989 15.930 1.00 87.25 125 LEU A C 1
ATOM 988 O O . LEU A 1 125 ? 6.325 1.165 16.967 1.00 87.25 125 LEU A O 1
ATOM 992 N N . SER A 1 126 ? 6.131 0.230 14.937 1.00 87.81 126 SER A N 1
ATOM 993 C CA . SER A 1 126 ? 7.405 -0.493 14.961 1.00 87.81 126 SER A CA 1
ATOM 994 C C . SER A 1 126 ? 8.609 0.454 15.031 1.00 87.81 126 SER A C 1
ATOM 996 O O . SER A 1 126 ? 9.533 0.233 15.821 1.00 87.81 126 SER A O 1
ATOM 998 N N . ALA A 1 127 ? 8.578 1.582 14.314 1.00 82.69 127 ALA A N 1
ATOM 999 C CA . ALA A 1 127 ? 9.606 2.622 14.421 1.00 82.69 127 ALA A CA 1
ATOM 1000 C C . ALA A 1 127 ? 9.626 3.315 15.801 1.00 82.69 127 ALA A C 1
ATOM 1002 O O . ALA A 1 127 ? 10.656 3.846 16.231 1.00 82.69 127 ALA A O 1
ATOM 1003 N N . GLY A 1 128 ? 8.496 3.354 16.510 1.00 71.75 128 GLY A N 1
ATOM 1004 C CA . GLY A 1 128 ? 8.415 3.814 17.900 1.00 71.75 128 GLY A CA 1
ATOM 1005 C C . GLY A 1 128 ? 9.048 2.829 18.889 1.00 71.75 128 GLY A C 1
ATOM 1006 O O . GLY A 1 128 ? 9.782 3.239 19.794 1.00 71.75 128 GLY A O 1
ATOM 1007 N N . ARG A 1 129 ? 8.830 1.525 18.688 1.00 69.00 129 ARG A N 1
ATOM 1008 C CA . ARG A 1 129 ? 9.388 0.452 19.533 1.00 69.00 129 ARG A CA 1
ATOM 1009 C C . ARG A 1 129 ? 10.906 0.336 19.402 1.00 69.00 129 ARG A C 1
ATOM 1011 O O . ARG A 1 129 ? 11.588 0.289 20.422 1.00 69.00 129 ARG A O 1
ATOM 1018 N N . ALA A 1 130 ? 11.442 0.435 18.184 1.00 60.38 130 ALA A N 1
ATOM 1019 C CA . ALA A 1 130 ? 12.889 0.417 17.932 1.00 60.38 130 ALA A CA 1
ATOM 1020 C C . ALA A 1 130 ? 13.658 1.565 18.625 1.00 60.38 130 ALA A C 1
ATOM 1022 O O . ALA A 1 130 ? 14.840 1.433 18.929 1.00 60.38 130 ALA A O 1
ATOM 1023 N N . ARG A 1 131 ? 12.988 2.692 18.908 1.00 54.50 131 ARG A N 1
ATOM 1024 C CA . ARG A 1 131 ? 13.555 3.809 19.688 1.00 54.50 131 ARG A CA 1
ATOM 1025 C C . ARG A 1 131 ? 13.456 3.603 21.199 1.00 54.50 131 ARG A C 1
ATOM 1027 O O . ARG A 1 131 ? 14.246 4.169 21.944 1.00 54.50 131 ARG A O 1
ATOM 1034 N N . THR A 1 132 ? 12.510 2.787 21.656 1.00 51.34 132 THR A N 1
ATOM 1035 C CA . THR A 1 132 ? 12.253 2.552 23.086 1.00 51.34 132 THR A CA 1
ATOM 1036 C C . THR A 1 132 ? 13.282 1.604 23.697 1.00 51.34 132 THR A C 1
ATOM 1038 O O . THR A 1 132 ? 13.705 1.812 24.826 1.00 51.34 132 THR A O 1
ATOM 1041 N N . THR A 1 133 ? 13.797 0.647 22.923 1.00 50.72 133 THR A N 1
ATOM 1042 C CA . THR A 1 133 ? 14.896 -0.239 23.349 1.00 50.72 133 THR A CA 1
ATOM 1043 C C . THR A 1 133 ? 16.235 0.484 23.550 1.00 50.72 133 THR A C 1
ATOM 1045 O O . THR A 1 133 ? 17.167 -0.113 24.076 1.00 50.72 133 THR A O 1
ATOM 1048 N N . MET A 1 134 ? 16.350 1.756 23.145 1.00 50.41 134 MET A N 1
ATOM 1049 C CA . MET A 1 134 ? 17.547 2.585 23.351 1.00 50.41 134 MET A CA 1
ATOM 1050 C C . MET A 1 134 ? 17.408 3.610 24.491 1.00 50.41 134 MET A C 1
ATOM 1052 O O . MET A 1 134 ? 18.407 4.219 24.861 1.00 50.41 134 MET A O 1
ATOM 1056 N N . SER A 1 135 ? 16.217 3.778 25.080 1.00 46.53 135 SER A N 1
ATOM 1057 C CA . SER A 1 135 ? 15.987 4.675 26.222 1.00 46.53 135 SER A CA 1
ATOM 1058 C C . SER A 1 135 ? 15.388 3.895 27.388 1.00 46.53 135 SER A C 1
ATOM 1060 O O . SER A 1 135 ? 14.171 3.757 27.505 1.00 46.53 135 SER A O 1
ATOM 1062 N N . ALA A 1 136 ? 16.259 3.465 28.301 1.00 53.78 136 ALA A N 1
ATOM 1063 C CA . ALA A 1 136 ? 15.916 2.885 29.602 1.00 53.78 136 ALA A CA 1
ATOM 1064 C C . ALA A 1 136 ? 15.124 3.838 30.537 1.00 53.78 136 ALA A C 1
ATOM 1066 O O . ALA A 1 136 ? 14.823 3.488 31.670 1.00 53.78 136 ALA A O 1
ATOM 1067 N N . GLU A 1 137 ? 14.754 5.036 30.078 1.00 53.00 137 GLU A N 1
ATOM 1068 C CA . GLU A 1 137 ? 13.960 6.017 30.830 1.00 53.00 137 GLU A CA 1
ATOM 1069 C C . GLU A 1 137 ? 12.438 5.820 30.674 1.00 53.00 137 GLU A C 1
ATOM 1071 O O . GLU A 1 137 ? 11.669 6.301 31.504 1.00 53.00 137 GLU A O 1
ATOM 1076 N N . ARG A 1 138 ? 11.969 5.079 29.654 1.00 46.47 138 ARG A N 1
ATOM 1077 C CA . ARG A 1 138 ? 10.523 4.832 29.438 1.00 46.47 138 ARG A CA 1
ATOM 1078 C C . ARG A 1 138 ? 9.905 3.824 30.405 1.00 46.47 138 ARG A C 1
ATOM 1080 O O . ARG A 1 138 ? 8.699 3.864 30.624 1.00 46.47 138 ARG A O 1
ATOM 1087 N N . GLU A 1 139 ? 10.716 2.970 31.018 1.00 48.03 139 GLU A N 1
ATOM 1088 C CA . GLU A 1 139 ? 10.247 2.027 32.039 1.00 48.03 139 GLU A CA 1
ATOM 1089 C C . GLU A 1 139 ? 9.826 2.736 33.338 1.00 48.03 139 GLU A C 1
ATOM 1091 O O . GLU A 1 139 ? 9.065 2.176 34.122 1.00 48.03 139 GLU A O 1
ATOM 1096 N N . ASN A 1 140 ? 10.289 3.974 33.556 1.00 46.56 140 ASN A N 1
ATOM 1097 C CA . ASN A 1 140 ? 9.895 4.782 34.709 1.00 46.56 140 ASN A CA 1
ATOM 1098 C C . ASN A 1 140 ? 8.543 5.483 34.484 1.00 46.56 140 ASN A C 1
ATOM 1100 O O . ASN A 1 140 ? 7.726 5.535 35.391 1.00 46.56 140 ASN A O 1
ATOM 1104 N N . VAL A 1 141 ? 8.275 5.940 33.253 1.00 49.72 141 VAL A N 1
ATOM 1105 C CA . VAL A 1 141 ? 7.000 6.588 32.895 1.00 49.72 141 VAL A CA 1
ATOM 1106 C C . VAL A 1 141 ? 5.857 5.567 32.820 1.00 49.72 141 VAL A C 1
ATOM 1108 O O . VAL A 1 141 ? 4.774 5.852 33.307 1.00 49.72 141 VAL A O 1
ATOM 1111 N N . SER A 1 142 ? 6.086 4.354 32.294 1.00 50.53 142 SER A N 1
ATOM 1112 C CA . SER A 1 142 ? 5.041 3.305 32.267 1.00 50.53 142 SER A CA 1
ATOM 1113 C C . SER A 1 142 ? 4.554 2.942 33.673 1.00 50.53 142 SER A C 1
ATOM 1115 O O . SER A 1 142 ? 3.357 2.849 33.907 1.00 50.53 142 SER A O 1
ATOM 1117 N N . LYS A 1 143 ? 5.477 2.826 34.637 1.00 50.38 143 LYS A N 1
ATOM 1118 C CA . LYS A 1 143 ? 5.149 2.486 36.031 1.00 50.38 143 LYS A CA 1
ATOM 1119 C C . LYS A 1 143 ? 4.395 3.595 36.764 1.00 50.38 143 LYS A C 1
ATOM 1121 O O . LYS A 1 143 ? 3.601 3.300 37.649 1.00 50.38 143 LYS A O 1
ATOM 1126 N N . GLU A 1 144 ? 4.652 4.854 36.418 1.00 50.28 144 GLU A N 1
ATOM 1127 C CA . GLU A 1 144 ? 3.953 6.007 36.996 1.00 50.28 144 GLU A CA 1
ATOM 1128 C C . GLU A 1 144 ? 2.501 6.076 36.496 1.00 50.28 144 GLU A C 1
ATOM 1130 O O . GLU A 1 144 ? 1.584 6.264 37.291 1.00 50.28 144 GLU A O 1
ATOM 1135 N N . TRP A 1 145 ? 2.277 5.792 35.209 1.00 51.50 145 TRP A N 1
ATOM 1136 C CA . TRP A 1 145 ? 0.939 5.748 34.610 1.00 51.50 145 TRP A CA 1
ATOM 1137 C C . TRP A 1 145 ? 0.131 4.537 35.088 1.00 51.50 145 TRP A C 1
ATOM 1139 O O . TRP A 1 145 ? -1.053 4.673 35.369 1.00 51.50 145 TRP A O 1
ATOM 1149 N N . GLU A 1 146 ? 0.764 3.371 35.252 1.00 55.38 146 GLU A N 1
ATOM 1150 C CA . GLU A 1 146 ? 0.125 2.168 35.812 1.00 55.38 146 GLU A CA 1
ATOM 1151 C C . GLU A 1 146 ? -0.331 2.377 37.271 1.00 55.38 146 GLU A C 1
ATOM 1153 O O . GLU A 1 146 ? -1.367 1.852 37.691 1.00 55.38 146 GLU A O 1
ATOM 1158 N N . ALA A 1 147 ? 0.422 3.164 38.048 1.00 58.59 147 ALA A N 1
ATOM 1159 C CA . ALA A 1 147 ? 0.064 3.518 39.419 1.00 58.59 147 ALA A CA 1
ATOM 1160 C C . ALA A 1 147 ? -1.099 4.525 39.473 1.00 58.59 147 ALA A C 1
ATOM 1162 O O . ALA A 1 147 ? -2.038 4.317 40.243 1.00 58.59 147 ALA A O 1
ATOM 1163 N N . GLU A 1 148 ? -1.074 5.568 38.636 1.00 57.62 148 GLU A N 1
ATOM 1164 C CA . GLU A 1 148 ? -2.170 6.546 38.532 1.00 57.62 148 GLU A CA 1
ATOM 1165 C C . GLU A 1 148 ? -3.460 5.918 37.983 1.00 57.62 148 GLU A C 1
ATOM 1167 O O . GLU A 1 148 ? -4.549 6.199 38.483 1.00 57.62 148 GLU A O 1
ATOM 1172 N N . GLU A 1 149 ? -3.355 5.023 36.998 1.00 62.28 149 GLU A N 1
ATOM 1173 C CA . GLU A 1 149 ? -4.497 4.290 36.448 1.00 62.28 149 GLU A CA 1
ATOM 1174 C C . GLU A 1 149 ? -5.125 3.373 37.509 1.00 62.28 149 GLU A C 1
ATOM 1176 O O . GLU A 1 149 ? -6.345 3.367 37.681 1.00 62.28 149 GLU A O 1
ATOM 1181 N N . SER A 1 150 ? -4.305 2.669 38.297 1.00 66.88 150 SER A N 1
ATOM 1182 C CA . SER A 1 150 ? -4.787 1.837 39.410 1.00 66.88 150 SER A CA 1
ATOM 1183 C C . SER A 1 150 ? -5.503 2.658 40.488 1.00 66.88 150 SER A C 1
ATOM 1185 O O . SER A 1 150 ? -6.519 2.216 41.028 1.00 66.88 150 SER A O 1
ATOM 1187 N N . GLU A 1 151 ? -5.008 3.860 40.799 1.00 68.62 151 GLU A N 1
ATOM 1188 C CA . GLU A 1 151 ? -5.661 4.771 41.744 1.00 68.62 151 GLU A CA 1
ATOM 1189 C C . GLU A 1 151 ? -6.986 5.317 41.187 1.00 68.62 151 GLU A C 1
ATOM 1191 O O . GLU A 1 151 ? -7.978 5.387 41.921 1.00 68.62 151 GLU A O 1
ATOM 1196 N N . TYR A 1 152 ? -7.038 5.634 39.889 1.00 64.25 152 TYR A N 1
ATOM 1197 C CA . TYR A 1 152 ? -8.254 6.078 39.206 1.00 64.25 152 TYR A CA 1
ATOM 1198 C C . TYR A 1 152 ? -9.350 5.005 39.234 1.00 64.25 152 TYR A C 1
ATOM 1200 O O . TYR A 1 152 ? -10.469 5.288 39.669 1.00 64.25 152 TYR A O 1
ATOM 1208 N N . TRP A 1 153 ? -9.036 3.761 38.858 1.00 67.00 153 TRP A N 1
ATOM 1209 C CA . TRP A 1 153 ? -10.006 2.659 38.897 1.00 67.00 153 TRP A CA 1
ATOM 1210 C C . TRP A 1 153 ? -10.451 2.327 40.330 1.00 67.00 153 TRP A C 1
ATOM 1212 O O . TRP A 1 153 ? -11.643 2.140 40.565 1.00 67.00 153 TRP A O 1
ATOM 1222 N N . CYS A 1 154 ? -9.553 2.401 41.321 1.00 66.75 154 CYS A N 1
ATOM 1223 C CA . CYS A 1 154 ? -9.928 2.263 42.736 1.00 66.75 154 CYS A CA 1
ATOM 1224 C C . CYS A 1 154 ? -10.901 3.360 43.215 1.00 66.75 154 CYS A C 1
ATOM 1226 O O . CYS A 1 154 ? -11.730 3.124 44.100 1.00 66.75 154 CYS A O 1
ATOM 1228 N N . GLN A 1 155 ? -10.808 4.581 42.678 1.00 61.22 155 GLN A N 1
ATOM 1229 C CA . GLN A 1 155 ? -11.771 5.646 42.982 1.00 61.22 155 GLN A CA 1
ATOM 1230 C C . GLN A 1 155 ? -13.127 5.391 42.314 1.00 61.22 155 GLN A C 1
ATOM 1232 O O . GLN A 1 155 ? -14.158 5.643 42.942 1.00 61.22 155 GLN A O 1
ATOM 1237 N N . VAL A 1 156 ? -13.143 4.858 41.090 1.00 58.91 156 VAL A N 1
ATOM 1238 C CA . VAL A 1 156 ? -14.373 4.495 40.365 1.00 58.91 156 VAL A CA 1
ATOM 1239 C C . VAL A 1 156 ? -15.121 3.350 41.064 1.00 58.91 156 VAL A C 1
ATOM 1241 O O . VAL A 1 156 ? -16.330 3.466 41.268 1.00 58.91 156 VAL A O 1
ATOM 1244 N N . ASP A 1 157 ? -14.420 2.329 41.559 1.00 61.72 157 ASP A N 1
ATOM 1245 C CA . ASP A 1 157 ? -15.024 1.234 42.342 1.00 61.72 157 ASP A CA 1
ATOM 1246 C C . ASP A 1 157 ? -15.672 1.744 43.645 1.00 61.72 157 ASP A C 1
ATOM 1248 O O . ASP A 1 157 ? -16.742 1.295 44.067 1.00 61.72 157 ASP A O 1
ATOM 1252 N N . ASN A 1 158 ? -15.070 2.757 44.277 1.00 60.50 158 ASN A N 1
ATOM 1253 C CA . ASN A 1 158 ? -15.658 3.415 45.447 1.00 60.50 158 ASN A CA 1
ATOM 1254 C C . ASN A 1 158 ? -16.916 4.236 45.107 1.00 60.50 158 ASN A C 1
ATOM 1256 O O . ASN A 1 158 ? -17.776 4.426 45.972 1.00 60.50 158 ASN A O 1
ATOM 1260 N N . LEU A 1 159 ? -17.054 4.722 43.871 1.00 58.00 159 LEU A N 1
ATOM 1261 C CA . LEU A 1 159 ? -18.248 5.428 43.395 1.00 58.00 159 LEU A CA 1
ATOM 1262 C C . LEU A 1 159 ? -19.416 4.470 43.124 1.00 58.00 159 LEU A C 1
ATOM 1264 O O . LEU A 1 159 ? -20.565 4.840 43.379 1.00 58.00 159 LEU A O 1
ATOM 1268 N N . GLU A 1 160 ? -19.151 3.236 42.698 1.00 56.09 160 GLU A N 1
ATOM 1269 C CA . GLU A 1 160 ? -20.183 2.211 42.496 1.00 56.09 160 GLU A CA 1
ATOM 1270 C C . GLU A 1 160 ? -20.884 1.842 43.817 1.00 56.09 160 GLU A C 1
ATOM 1272 O O . GLU A 1 160 ? -22.116 1.832 43.896 1.00 56.09 160 GLU A O 1
ATOM 1277 N N . GLY A 1 161 ? -20.125 1.716 44.913 1.00 59.34 161 GLY A N 1
ATOM 1278 C CA . GLY A 1 161 ? -20.682 1.536 46.261 1.00 59.34 161 GLY A CA 1
ATOM 1279 C C . GLY A 1 161 ? -21.521 2.724 46.760 1.00 59.34 161 GLY A C 1
ATOM 1280 O O . GLY A 1 161 ? -22.504 2.543 47.487 1.00 59.34 161 GLY A O 1
ATOM 1281 N N . VAL A 1 162 ? -21.189 3.952 46.345 1.00 58.88 162 VAL A N 1
ATOM 1282 C CA . VAL A 1 162 ? -21.972 5.161 46.663 1.00 58.88 162 VAL A CA 1
ATOM 1283 C C . VAL A 1 162 ? -23.275 5.193 45.863 1.00 58.88 162 VAL A C 1
ATOM 1285 O O . VAL A 1 162 ? -24.322 5.520 46.426 1.00 58.88 162 VAL A O 1
ATOM 1288 N N . ILE A 1 163 ? -23.254 4.804 44.587 1.00 58.91 163 ILE A N 1
ATOM 1289 C CA . ILE A 1 163 ? -24.453 4.711 43.740 1.00 58.91 163 ILE A CA 1
ATOM 1290 C C . ILE A 1 163 ? -25.387 3.599 44.244 1.00 58.91 163 ILE A C 1
ATOM 1292 O O . ILE A 1 163 ? -26.597 3.828 44.354 1.00 58.91 163 ILE A O 1
ATOM 1296 N N . GLU A 1 164 ? -24.856 2.444 44.654 1.00 59.56 164 GLU A N 1
ATOM 1297 C CA . GLU A 1 164 ? -25.625 1.387 45.330 1.00 59.56 164 GLU A CA 1
ATOM 1298 C C . GLU A 1 164 ? -26.202 1.838 46.686 1.00 59.56 164 GLU A C 1
ATOM 1300 O O . GLU A 1 164 ? -27.336 1.500 47.045 1.00 59.56 164 GLU A O 1
ATOM 1305 N N . GLY A 1 165 ? -25.445 2.620 47.459 1.00 56.94 165 GLY A N 1
ATOM 1306 C CA . GLY A 1 165 ? -25.897 3.182 48.735 1.00 56.94 165 GLY A CA 1
ATOM 1307 C C . GLY A 1 165 ? -26.997 4.235 48.572 1.00 56.94 165 GLY A C 1
ATOM 1308 O O . GLY A 1 165 ? -27.952 4.277 49.356 1.00 56.94 165 GLY A O 1
ATOM 1309 N N . ILE A 1 166 ? -26.906 5.067 47.533 1.00 56.97 166 ILE A N 1
ATOM 1310 C CA . ILE A 1 166 ? -27.918 6.068 47.173 1.00 56.97 166 ILE A CA 1
ATOM 1311 C C . ILE A 1 166 ? -29.189 5.363 46.685 1.00 56.97 166 ILE A C 1
ATOM 1313 O O . ILE A 1 166 ? -30.279 5.656 47.180 1.00 56.97 166 ILE A O 1
ATOM 1317 N N . THR A 1 167 ? -29.077 4.371 45.801 1.00 55.66 167 THR A N 1
ATOM 1318 C CA . THR A 1 167 ? -30.235 3.611 45.297 1.00 55.66 167 THR A CA 1
ATOM 1319 C C . THR A 1 167 ? -30.933 2.790 46.391 1.00 55.66 167 THR A C 1
ATOM 1321 O O . THR A 1 167 ? -32.162 2.857 46.480 1.00 55.66 167 THR A O 1
ATOM 1324 N N . ARG A 1 168 ? -30.209 2.132 47.316 1.00 53.66 168 ARG A N 1
ATOM 1325 C CA . ARG A 1 168 ? -30.820 1.467 48.497 1.00 53.66 168 ARG A CA 1
ATOM 1326 C C . ARG A 1 168 ? -31.547 2.440 49.435 1.00 53.66 168 ARG A C 1
ATOM 1328 O O . ARG A 1 168 ? -32.629 2.123 49.942 1.00 53.66 168 ARG A O 1
ATOM 1335 N N . ASN A 1 169 ? -30.992 3.632 49.661 1.00 50.78 169 ASN A N 1
ATOM 1336 C CA . ASN A 1 169 ? -31.615 4.643 50.524 1.00 50.78 169 ASN A CA 1
ATOM 1337 C C . ASN A 1 169 ? -32.837 5.316 49.876 1.00 50.78 169 ASN A C 1
ATOM 1339 O O . ASN A 1 169 ? -33.781 5.684 50.583 1.00 50.78 169 ASN A O 1
ATOM 1343 N N . HIS A 1 170 ? -32.872 5.446 48.547 1.00 49.97 170 HIS A N 1
ATOM 1344 C CA . HIS A 1 170 ? -34.038 5.978 47.837 1.00 49.97 170 HIS A CA 1
ATOM 1345 C C . HIS A 1 170 ? -35.241 5.026 47.870 1.00 49.97 170 HIS A C 1
ATOM 1347 O O . HIS A 1 170 ? -36.363 5.505 48.052 1.00 49.97 170 HIS A O 1
ATOM 1353 N N . VAL A 1 171 ? -35.024 3.706 47.794 1.00 52.88 171 VAL A N 1
ATOM 1354 C CA . VAL A 1 171 ? -36.098 2.703 47.950 1.00 52.88 171 VAL A CA 1
ATOM 1355 C C . VAL A 1 171 ? -36.701 2.774 49.360 1.00 52.88 171 VAL A C 1
ATOM 1357 O O . VAL A 1 171 ? -37.911 2.938 49.508 1.00 52.88 171 VAL A O 1
ATOM 1360 N N . SER A 1 172 ? -35.856 2.820 50.395 1.00 56.34 172 SER A N 1
ATOM 1361 C CA . SER A 1 172 ? -36.304 2.889 51.799 1.00 56.34 172 SER A CA 1
ATOM 1362 C C . SER A 1 172 ? -37.075 4.178 52.128 1.00 56.34 172 SER A C 1
ATOM 1364 O O . SER A 1 172 ? -38.037 4.172 52.901 1.00 56.34 172 SER A O 1
ATOM 1366 N N . ARG A 1 173 ? -36.681 5.315 51.536 1.00 51.81 173 ARG A N 1
ATOM 1367 C CA . ARG A 1 173 ? -37.333 6.613 51.777 1.00 51.81 173 ARG A CA 1
ATOM 1368 C C . ARG A 1 173 ? -38.649 6.760 51.004 1.00 51.81 173 ARG A C 1
ATOM 1370 O O . ARG A 1 173 ? -39.570 7.400 51.511 1.00 51.81 173 ARG A O 1
ATOM 1377 N N . ALA A 1 174 ? -38.764 6.158 49.819 1.00 55.25 174 ALA A N 1
ATOM 1378 C CA . ALA A 1 174 ? -40.023 6.083 49.078 1.00 55.25 174 ALA A CA 1
ATOM 1379 C C . ALA A 1 174 ? -41.051 5.199 49.810 1.00 55.25 174 ALA A C 1
ATOM 1381 O O . ALA A 1 174 ? -42.199 5.614 49.980 1.00 55.25 174 ALA A O 1
ATOM 1382 N N . GLU A 1 175 ? -40.627 4.053 50.347 1.00 56.94 175 GLU A N 1
ATOM 1383 C CA . GLU A 1 175 ? -41.476 3.160 51.151 1.00 56.94 175 GLU A CA 1
ATOM 1384 C C . GLU A 1 175 ? -41.929 3.810 52.472 1.00 56.94 175 GLU A C 1
ATOM 1386 O O . GLU A 1 175 ? -43.101 3.713 52.847 1.00 56.94 175 GLU A O 1
ATOM 1391 N N . GLN A 1 176 ? -41.055 4.570 53.146 1.00 55.53 176 GLN A N 1
ATOM 1392 C CA . GLN A 1 176 ? -41.425 5.336 54.347 1.00 55.53 176 GLN A CA 1
ATOM 1393 C C . GLN A 1 176 ? -42.423 6.471 54.065 1.00 55.53 176 GLN A C 1
ATOM 1395 O O . GLN A 1 176 ? -43.282 6.754 54.905 1.00 55.53 176 GLN A O 1
ATOM 1400 N N . LEU A 1 177 ? -42.344 7.129 52.903 1.00 56.44 177 LEU A N 1
ATOM 1401 C CA . LEU A 1 177 ? -43.289 8.186 52.520 1.00 56.44 177 LEU A CA 1
ATOM 1402 C C . LEU A 1 177 ? -44.663 7.622 52.135 1.00 56.44 177 LEU A C 1
ATOM 1404 O O . LEU A 1 177 ? -45.677 8.219 52.500 1.00 56.44 177 LEU A O 1
ATOM 1408 N N . VAL A 1 178 ? -44.711 6.459 51.479 1.00 61.75 178 VAL A N 1
ATOM 1409 C CA . VAL A 1 178 ? -45.964 5.737 51.189 1.00 61.75 178 VAL A CA 1
ATOM 1410 C C . VAL A 1 178 ? -46.621 5.256 52.487 1.00 61.75 178 VAL A C 1
ATOM 1412 O O . VAL A 1 178 ? -47.804 5.509 52.703 1.00 61.75 178 VAL A O 1
ATOM 1415 N N . SER A 1 179 ? -45.839 4.688 53.410 1.00 62.88 179 SER A N 1
ATOM 1416 C CA . SER A 1 179 ? -46.334 4.225 54.714 1.00 62.88 179 SER A CA 1
ATOM 1417 C C . SER A 1 179 ? -46.850 5.376 55.600 1.00 62.88 179 SER A C 1
ATOM 1419 O O . SER A 1 179 ? -47.898 5.258 56.239 1.00 62.88 179 SER A O 1
ATOM 1421 N N . ARG A 1 180 ? -46.197 6.553 55.574 1.00 57.19 180 ARG A N 1
ATOM 1422 C CA . ARG A 1 180 ? -46.712 7.767 56.246 1.00 57.19 180 ARG A CA 1
ATOM 1423 C C . ARG A 1 180 ? -47.998 8.292 55.606 1.00 57.19 180 ARG A C 1
ATOM 1425 O O . ARG A 1 180 ? -48.865 8.765 56.336 1.00 57.19 180 ARG A O 1
ATOM 1432 N N . ARG A 1 181 ? -48.143 8.216 54.280 1.00 58.22 181 ARG A N 1
ATOM 1433 C CA . ARG A 1 181 ? -49.356 8.677 53.584 1.00 58.22 181 ARG A CA 1
ATOM 1434 C C . ARG A 1 181 ? -50.565 7.792 53.904 1.00 58.22 181 ARG A C 1
ATOM 1436 O O . ARG A 1 181 ? -51.637 8.322 54.178 1.00 58.22 181 ARG A O 1
ATOM 1443 N N . ASP A 1 182 ? -50.376 6.477 53.961 1.00 67.12 182 ASP A N 1
ATOM 1444 C CA . ASP A 1 182 ? -51.436 5.528 54.328 1.00 67.12 182 ASP A CA 1
ATOM 1445 C C . ASP A 1 182 ? -51.825 5.616 55.809 1.00 67.12 182 ASP A C 1
ATOM 1447 O O . ASP A 1 182 ? -52.999 5.469 56.152 1.00 67.12 182 ASP A O 1
ATOM 1451 N N . ALA A 1 183 ? -50.872 5.908 56.699 1.00 62.03 183 ALA A N 1
ATOM 1452 C CA . ALA A 1 183 ? -51.166 6.149 58.110 1.00 62.03 183 ALA A CA 1
ATOM 1453 C C . ALA A 1 183 ? -52.008 7.421 58.326 1.00 62.03 183 ALA A C 1
ATOM 1455 O O . ALA A 1 183 ? -52.894 7.426 59.177 1.00 62.03 183 ALA A O 1
ATOM 1456 N N . VAL A 1 184 ? -51.781 8.475 57.533 1.00 55.91 184 VAL A N 1
ATOM 1457 C CA . VAL A 1 184 ? -52.575 9.718 57.589 1.00 55.91 184 VAL A CA 1
ATOM 1458 C C . VAL A 1 184 ? -53.982 9.518 57.011 1.00 55.91 184 VAL A C 1
ATOM 1460 O O . VAL A 1 184 ? -54.936 10.054 57.563 1.00 55.91 184 VAL A O 1
ATOM 1463 N N . MET A 1 185 ? -54.146 8.689 55.973 1.00 59.66 185 MET A N 1
ATOM 1464 C CA . MET A 1 185 ? -55.468 8.365 55.403 1.00 59.66 185 MET A CA 1
ATOM 1465 C C . MET A 1 185 ? -56.324 7.450 56.295 1.00 59.66 185 MET A C 1
ATOM 1467 O O . MET A 1 185 ? -57.524 7.357 56.079 1.00 59.66 185 MET A O 1
ATOM 1471 N N . LYS A 1 186 ? -55.738 6.779 57.296 1.00 60.12 186 LYS A N 1
ATOM 1472 C CA . LYS A 1 186 ? -56.478 5.985 58.300 1.00 60.12 186 LYS A CA 1
ATOM 1473 C C . LYS A 1 186 ? -56.950 6.800 59.511 1.00 60.12 186 LYS A C 1
ATOM 1475 O O . LYS A 1 186 ? -57.618 6.249 60.381 1.00 60.12 186 LYS A O 1
ATOM 1480 N N . LEU A 1 187 ? -56.562 8.073 59.592 1.00 48.75 187 LEU A N 1
ATOM 1481 C CA . LEU A 1 187 ? -56.905 9.000 60.678 1.00 48.75 187 LEU A CA 1
ATOM 1482 C C . LEU A 1 187 ? -57.949 10.056 60.266 1.00 48.75 187 LEU A C 1
ATOM 1484 O O . LEU A 1 187 ? -58.288 10.911 61.083 1.00 48.75 187 LEU A O 1
ATOM 1488 N N . VAL A 1 188 ? -58.447 9.990 59.027 1.00 43.06 188 VAL A N 1
ATOM 1489 C CA . VAL A 1 188 ? -59.576 10.773 58.493 1.00 43.06 188 VAL A CA 1
ATOM 1490 C C . VAL A 1 188 ? -60.744 9.826 58.264 1.00 43.06 188 VAL A C 1
ATOM 1492 O O . VAL A 1 188 ? -61.879 10.217 58.605 1.00 43.06 188 VAL A O 1
#

Sequence (188 aa):
MDTYRHLLDMFCGDISLSQFLVTILTAPCFNDHPAVAELISRNDDIIRTLSRHVKSRTALLEWARTTINADCAREVQKLAKVDNGWQFSALHAKAEQIECFHIEEMATEIEAEAPVLWGLLDAVLSAGRARTTMSAERENVSKEWEAEESEYWCQVDNLEGVIEGITRNHVSRAEQLVSRRDAVMKLV

Foldseek 3Di:
DVVVVVVVVCVPDPADPVNSVCCLQPPPVNPPPVVVVVCVVCVVVVLVVLCPDPVSVVVSVVVVVVVLVVLQVVLVVQCPDVVVVPPDDVVPDDPVNVVPDDVVVVLVVSCVSRVSVNVVVVVVVVVVVVVVVVDPPVVVVVVVVVVVVVVVVVVVVVVVVVVVVVVVVVVVVVVVVVVVVVVVVVVD

Radius of gyration: 33.48 Å; chains: 1; bounding box: 80×29×97 Å

=== Feature glossary ===
A reading guide for the features in this record.

Start from the sequence.

  · This is the polypeptide sequence — one letter per residue, N-terminus first. Length ranges from a few dozen residues for small domains to over a thousand for large multi-domain proteins.

Fold it, and you get atomic coordinates and the backbone conformation that goes with them.

  · Structure coordinates are given as an mmCIF _atom_site loop: one row per atom with element, residue name, chain id, sequence number, and x/y/z position in Å. Only the four main-chain atoms per residue are included here; side chains are omitted to keep the record compact.

  · Backbone dihedral angles. Every residue except chain termini has a φ (preceding-C → N → Cα → C) and a ψ (N → Cα → C → next-N). They are reported in degrees following the IUPAC sign convention. Secondary structure is essentially a statement about which (φ, ψ) basin each residue occupies.

  · The SS8 string is DSSP's per-residue secondary-structure call. α-helix (H) means an i→i+4 H-bond ladder; β-strand (E) means the residue participates in a β-sheet; 3₁₀ (G) and π (I) are tighter and wider helices; T/S are turns/bends; '-' is loop.

  · SS3 is a coarse helix/strand/coil call (letters a/b/c) made by the P-SEA algorithm from inter-Cα distances and dihedrals. It is less detailed than DSSP but needs only Cα positions.

Summarize the fold with a handful of shape descriptors and a per-residue structural alphabet.

  · Radius of gyration (Rg) is the root-mean-square distance of Cα atoms from their centroid — a single number for overall size and compactness. A globular domain of N residues has Rg ≈ 2.2·N^0.38 Å; an extended or disordered chain has a much larger Rg. The Cα contact count is the number of residue pairs whose Cα atoms are within 8 Å and are more than four positions apart in sequence — a standard proxy for tertiary packing density. The bounding box is the smallest axis-aligned box enclosing all Cα atoms.

  · The Foldseek 3Di string encodes local tertiary geometry as a 20-letter alphabet — one character per residue — derived from the relative positions of nearby Cα atoms. Unlike the amino-acid sequence, 3Di is a direct function of the 3D structure, so two proteins with the same fold have similar 3Di strings even at low sequence identity.

  · Solvent-accessible surface area (SASA) is the area in Å² traced out by the centre of a 1.4 Å probe sphere (a water molecule) rolled over the protein's van der Waals surface (Shrake–Rupley / Lee–Richards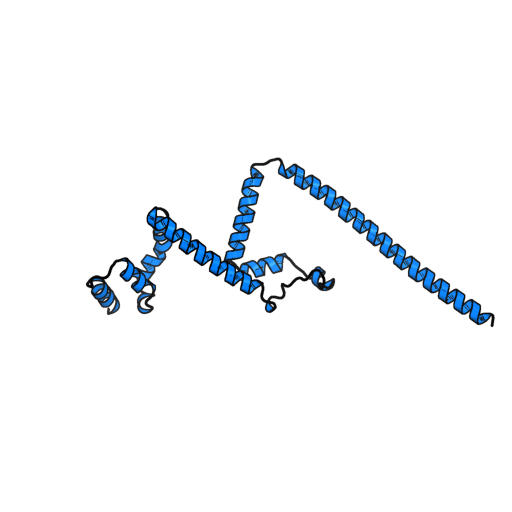 construction). Buried residues have near-zero SASA; fully exposed residues can exceed 200 Å². The total SASA scales roughly with the number of surface residues.

Ask how reliable the model is.

  · pLDDT (predicted Local Distance Difference Test) is AlphaFold's per-residue confidence score, ranging from 0 to 100. Values above 90 indicate high confidence (typically well-packed cores); 70–90 is confident; 50–70 low confidence; below 50 usually means the region is disordered or the prediction is unreliable there. AlphaFold stores pLDDT in the mmCIF B-factor column.

  · B-factor (Debye–Waller factor) reflects atomic displacement in the crystal lattice. It is an experimental observable (units Å²), not a prediction; low values mean the atom is pinned down, high values mean it moves or is heterogeneous across the crystal.

  · Predicted Aligned Error (PAE) is an AlphaFold confidence matrix: entry (i, j) is the expected error in the position of residue j, in ångströms, when the prediction is superimposed on the true structure at residue i. Low PAE within a block of residues means that block is internally rigid and well-predicted; high PAE between two blocks means their relative placement is uncertain even if each block individually is confident.

Place it in context: what it resembles, what it is annotated as, and how it looks.

  · Nearest PDB neighbors are the top structural matches found by Foldseek when searching this structure against the entire Protein Data Bank. Each hit reports a TM-score (0 to 1; >0.5 almost always implies the same fold) and an E-value. These are *structural* homologs — they may share no detectable sequence similarity.

  · Functional annotations link the protein to curated databases. InterPro entries identify conserved domains and families by matching the sequence against member-database signatures (Pfam, PROSITE, CDD, …). Gene Ontology (GO) terms describe molecular function, biological process, and cellular component in a controlled vocabulary. CATH places the structure in a hierarchical fold classification (Class/Architecture/Topology/Homologous-superfamily). The organism is the source species.

  · Three diagnostic plots accompany the record. The Cα contact map visualizes the tertiary structure as a 2D adjacency matrix (8 Å cutoff, sequence-local contacts suppressed). The Ramachandran plot shows the distribution of backbone (φ, ψ) torsions, with points in the α and β basins reflecting secondary structure content. The PAE plot shows AlphaFold's inter-residue confidence as a color matrix.

  · Six rendered views show the 3D structure from the faces of a cube — i.e. along ±x, ±y, ±z. Rendering representation is drawn randomly per protein from cartoon (secondary-structure ribbons), sticks (backbone bonds), or molecular surface; coloring is either N→C rainbow (blue at the N-terminus through red at the C-terminus) or one color per chain.